Protein AF-A0A2U2B3F6-F1 (afdb_monomer)

Organism: NCBI:txid2162893

Sequence (190 aa):
MLKAFILYAKDGNTGRMKNLLIKEWKKDTTRLDILQEVAKVWYFQEEYDSAFYYYEKFVNAREKFGLDIYPQEDVKISIVYRKKGLEAQAAKFFNDYTEYCKKDQSIYKSASMAVKYAYEGENGEAIEQLKIFATQDNYQYWILLFMELDPLIKPLKSHPEFDGIIQKIKDRFWEKHNILEKLLENKGLL

Solvent-accessible surface area (backbone atoms only — not comparable to full-atom values): 10190 Å² total; per-residue (Å²): 103,69,70,30,54,57,50,27,75,74,67,71,40,61,70,62,26,42,54,47,36,49,58,50,28,71,74,45,81,82,42,55,81,46,38,52,53,44,15,49,52,29,42,50,68,66,38,41,71,62,14,35,61,36,41,52,55,48,50,55,48,28,64,76,68,71,52,95,68,68,58,85,49,25,52,58,50,13,51,34,33,41,76,70,71,37,52,72,61,15,51,51,28,40,48,54,25,50,54,46,40,70,68,46,83,56,78,55,25,34,50,49,43,15,48,51,26,30,68,74,65,39,47,69,61,13,49,54,22,40,53,57,31,40,72,53,74,93,72,62,71,61,53,80,74,42,52,86,47,35,70,54,46,52,77,42,67,78,42,92,60,38,65,61,38,54,48,42,37,53,52,52,52,51,55,51,48,55,54,50,50,54,54,31,45,76,67,69,76,104

Secondary structure (DSSP, 8-state):
-HHHHHHHHHH--HHHHHHHHHHHHTT-TT-HHHHHHHHHHHHHTT-HHHHHHHHHHHHHHHHHHT----GGGHHHHHHHHHHTT-HHHHHHHHHHHHHHHHH--STTHHHHHHHHHHHHT-HHHHHHHHHHHTT--S--THHHHHGGG-TTTGGGGGSTTHHHHHHHHHHHHHHHHHHHHHHHHHTT--

Foldseek 3Di:
DVVLVVVCVVPVDLVSSLVVLVVVCVVPVLPLVSLQVNLVSCQLVVVLVSSQVSVVVSVVSCVVVVNPPDLLCLQSNLVSCVVVVNNVSSVVSLVSLVVVLVPDPDLCSLVSVLLNCLSVVVLVSSVVSLQSSLPDEDDDPVCLSPVVSRPSCVVNVPPPCSVVSSVSNVVRHVVVVVVVVVVCVVVVVD

Structure (mmCIF, N/CA/C/O backbone):
data_AF-A0A2U2B3F6-F1
#
_entry.id   AF-A0A2U2B3F6-F1
#
loop_
_atom_site.group_PDB
_atom_site.id
_atom_site.type_symbol
_atom_site.label_atom_id
_atom_site.label_alt_id
_atom_site.label_comp_id
_atom_site.label_asym_id
_atom_site.label_entity_id
_atom_site.label_seq_id
_atom_site.pdbx_PDB_ins_code
_atom_site.Cartn_x
_atom_site.Cartn_y
_atom_site.Cartn_z
_atom_site.occupancy
_atom_site.B_iso_or_equiv
_atom_site.auth_seq_id
_atom_site.auth_comp_id
_atom_site.auth_asym_id
_atom_site.auth_atom_id
_atom_site.pdbx_PDB_model_num
ATOM 1 N N . MET A 1 1 ? -11.771 -12.659 -0.267 1.00 86.44 1 MET A N 1
ATOM 2 C CA . MET A 1 1 ? -10.890 -11.521 0.083 1.00 86.44 1 MET A CA 1
ATOM 3 C C . MET A 1 1 ? -10.968 -11.160 1.571 1.00 86.44 1 MET A C 1
ATOM 5 O O . MET A 1 1 ? -10.033 -11.485 2.287 1.00 86.44 1 MET A O 1
ATOM 9 N N . LEU A 1 2 ? -12.082 -10.605 2.074 1.00 91.12 2 LEU A N 1
ATOM 10 C CA . LEU A 1 2 ? -12.219 -10.088 3.454 1.00 91.12 2 LEU A CA 1
ATOM 11 C C . LEU A 1 2 ? -11.763 -11.049 4.573 1.00 91.12 2 LEU A C 1
ATOM 13 O O . LEU A 1 2 ? -11.036 -10.646 5.474 1.00 91.12 2 LEU A O 1
ATOM 17 N N . LYS A 1 3 ? -12.116 -12.339 4.491 1.00 94.12 3 LYS A N 1
ATOM 18 C CA . LYS A 1 3 ? -11.681 -13.352 5.472 1.00 94.12 3 LYS A CA 1
ATOM 19 C C . LYS A 1 3 ? -10.154 -13.422 5.632 1.00 94.12 3 LYS A C 1
ATOM 21 O O . LYS A 1 3 ? -9.682 -13.654 6.738 1.00 94.12 3 LYS A O 1
ATOM 26 N N . ALA A 1 4 ? -9.392 -13.233 4.551 1.00 95.31 4 ALA A N 1
ATOM 27 C CA . ALA A 1 4 ? -7.930 -13.257 4.604 1.00 95.31 4 ALA A CA 1
ATOM 28 C C . ALA A 1 4 ? -7.388 -12.091 5.441 1.00 95.31 4 ALA A C 1
ATOM 30 O O . ALA A 1 4 ? -6.526 -12.302 6.287 1.00 95.31 4 ALA A O 1
ATOM 31 N N . PHE A 1 5 ? -7.960 -10.900 5.259 1.00 94.38 5 PHE A N 1
ATOM 32 C CA . PHE A 1 5 ? -7.607 -9.707 6.021 1.00 94.38 5 PHE A CA 1
ATOM 33 C C . PHE A 1 5 ? -8.011 -9.798 7.494 1.00 94.38 5 PHE A C 1
ATOM 35 O O . PHE A 1 5 ? -7.226 -9.432 8.358 1.00 94.38 5 PHE A O 1
ATOM 42 N N . ILE A 1 6 ? -9.202 -10.329 7.797 1.00 95.19 6 ILE A N 1
ATOM 43 C CA . ILE A 1 6 ? -9.651 -10.525 9.187 1.00 95.19 6 ILE A CA 1
ATOM 44 C C . ILE A 1 6 ? -8.723 -11.489 9.928 1.00 95.19 6 ILE A C 1
ATOM 46 O O . ILE A 1 6 ? -8.389 -11.252 11.083 1.00 95.19 6 ILE A O 1
ATOM 50 N N . LEU A 1 7 ? -8.319 -12.589 9.285 1.00 96.50 7 LEU A N 1
ATOM 51 C CA . LEU A 1 7 ? -7.372 -13.520 9.896 1.00 96.50 7 LEU A CA 1
ATOM 52 C C . LEU A 1 7 ? -6.013 -12.846 10.081 1.00 96.50 7 LEU A C 1
ATOM 54 O O . LEU A 1 7 ? -5.505 -12.836 11.193 1.00 96.50 7 LEU A O 1
ATOM 58 N N . TYR A 1 8 ? -5.499 -12.167 9.053 1.00 96.56 8 TYR A N 1
ATOM 59 C CA . TYR A 1 8 ? -4.258 -11.406 9.177 1.00 96.56 8 TYR A CA 1
ATOM 60 C C . TYR A 1 8 ? -4.281 -10.412 10.346 1.00 96.56 8 TYR A C 1
ATOM 62 O O . TYR A 1 8 ? -3.348 -10.389 11.139 1.00 96.56 8 TYR A O 1
ATOM 70 N N . ALA A 1 9 ? -5.367 -9.656 10.516 1.00 95.50 9 ALA A N 1
ATOM 71 C CA . ALA A 1 9 ? -5.519 -8.724 11.631 1.00 95.50 9 ALA A CA 1
ATOM 72 C C . ALA A 1 9 ? -5.435 -9.403 13.011 1.00 95.50 9 ALA A C 1
ATOM 74 O O . ALA A 1 9 ? -5.015 -8.774 13.976 1.00 95.50 9 ALA A O 1
ATOM 75 N N . LYS A 1 10 ? -5.822 -10.681 13.118 1.00 95.25 10 LYS A N 1
ATOM 76 C CA . LYS A 1 10 ? -5.766 -11.447 14.372 1.00 95.25 10 LYS A CA 1
ATOM 77 C C . LYS A 1 10 ? -4.390 -12.029 14.669 1.00 95.25 10 LYS A C 1
ATOM 79 O O . LYS A 1 10 ? -4.075 -12.257 15.829 1.00 95.25 10 LYS A O 1
ATOM 84 N N . ASP A 1 11 ? -3.623 -12.360 13.637 1.00 95.69 11 ASP A N 1
ATOM 85 C CA . ASP A 1 11 ? -2.479 -13.262 13.783 1.00 95.69 11 ASP A CA 1
ATOM 86 C C . ASP A 1 11 ? -1.184 -12.806 13.100 1.00 95.69 11 ASP A C 1
ATOM 88 O O . ASP A 1 11 ? -0.155 -13.457 13.268 1.00 95.69 11 ASP A O 1
ATOM 92 N N . GLY A 1 12 ? -1.218 -11.722 12.320 1.00 94.38 12 GLY A N 1
ATOM 93 C CA . GLY A 1 12 ? -0.060 -11.151 11.627 1.00 94.38 12 GLY A CA 1
ATOM 94 C C . GLY A 1 12 ? 0.583 -12.065 10.575 1.00 94.38 12 GLY A C 1
ATOM 95 O O . GLY A 1 12 ? 1.664 -11.766 10.070 1.00 94.38 12 GLY A O 1
ATOM 96 N N . ASN A 1 13 ? -0.035 -13.194 10.214 1.00 96.19 13 ASN A N 1
ATOM 97 C CA . ASN A 1 13 ? 0.593 -14.186 9.348 1.00 96.19 13 ASN A CA 1
ATOM 98 C C . ASN A 1 13 ? 0.380 -13.851 7.864 1.00 96.19 13 ASN A C 1
ATOM 100 O O . ASN A 1 13 ? -0.596 -14.274 7.230 1.00 96.19 13 ASN A O 1
ATOM 104 N N . THR A 1 14 ? 1.341 -13.125 7.291 1.00 93.62 14 THR A N 1
ATOM 105 C CA . THR A 1 14 ? 1.353 -12.745 5.867 1.00 93.62 14 THR A CA 1
ATOM 106 C C . THR A 1 14 ? 1.352 -13.961 4.931 1.00 93.62 14 THR A C 1
ATOM 108 O O . THR A 1 14 ? 0.706 -13.934 3.884 1.00 93.62 14 THR A O 1
ATOM 111 N N . GLY A 1 15 ? 1.992 -15.073 5.314 1.00 95.19 15 GLY A N 1
ATOM 112 C CA . GLY A 1 15 ? 2.002 -16.320 4.538 1.00 95.19 15 GLY A CA 1
ATOM 113 C C . GLY A 1 15 ? 0.614 -16.955 4.403 1.00 95.19 15 GLY A C 1
ATOM 114 O O . GLY A 1 15 ? 0.196 -17.326 3.303 1.00 95.19 15 GLY A O 1
ATOM 115 N N . ARG A 1 16 ? -0.148 -17.020 5.500 1.00 96.69 16 ARG A N 1
ATOM 116 C CA . ARG A 1 16 ? -1.541 -17.488 5.487 1.00 96.69 16 ARG A CA 1
ATOM 117 C C . ARG A 1 16 ? -2.432 -16.547 4.684 1.00 96.69 16 ARG A C 1
ATOM 119 O O . ARG A 1 16 ? -3.213 -17.029 3.863 1.00 96.69 16 ARG A O 1
ATOM 126 N N . MET A 1 17 ? -2.320 -15.236 4.905 1.00 96.69 17 MET A N 1
ATOM 127 C CA . MET A 1 17 ? -3.086 -14.233 4.159 1.00 96.69 17 MET A CA 1
ATOM 128 C C . MET A 1 17 ? -2.879 -14.401 2.651 1.00 96.69 17 MET A C 1
ATOM 130 O O . MET A 1 17 ? -3.848 -14.548 1.906 1.00 96.69 17 MET A O 1
ATOM 134 N N . LYS A 1 18 ? -1.617 -14.485 2.221 1.00 96.88 18 LYS A N 1
ATOM 135 C CA . LYS A 1 18 ? -1.219 -14.730 0.835 1.00 96.88 18 LYS A CA 1
ATOM 136 C C . LYS A 1 18 ? -1.856 -15.990 0.256 1.00 96.88 18 LYS A C 1
ATOM 138 O O . LYS A 1 18 ? -2.492 -15.930 -0.793 1.00 96.88 18 LYS A O 1
ATOM 143 N N . ASN A 1 19 ? -1.739 -17.121 0.950 1.00 97.44 19 ASN A N 1
ATOM 144 C CA . ASN A 1 19 ? -2.296 -18.392 0.481 1.00 97.44 19 ASN A CA 1
ATOM 145 C C . ASN A 1 19 ? -3.823 -18.331 0.326 1.00 97.44 19 ASN A C 1
ATOM 147 O O . ASN A 1 19 ? -4.371 -18.882 -0.630 1.00 97.44 19 ASN A O 1
ATOM 151 N N . LEU A 1 20 ? -4.515 -17.633 1.230 1.00 98.06 20 LEU A N 1
ATOM 152 C CA . LEU A 1 20 ? -5.959 -17.416 1.136 1.00 98.06 20 LEU A CA 1
ATOM 153 C C . LEU A 1 20 ? -6.334 -16.509 -0.042 1.00 98.06 20 LEU A C 1
ATOM 155 O O . LEU A 1 20 ? -7.299 -16.815 -0.740 1.00 98.06 20 LEU A O 1
ATOM 159 N N . LEU A 1 21 ? -5.585 -15.430 -0.283 1.00 98.00 21 LEU A N 1
ATOM 160 C CA . LEU A 1 21 ? -5.817 -14.531 -1.418 1.00 98.00 21 LEU A CA 1
ATOM 161 C C . LEU A 1 21 ? -5.560 -15.230 -2.756 1.00 98.00 21 LEU A C 1
ATOM 163 O O . LEU A 1 21 ? -6.410 -15.159 -3.638 1.00 98.00 21 LEU A O 1
ATOM 167 N N . ILE A 1 22 ? -4.465 -15.988 -2.883 1.00 98.19 22 ILE A N 1
ATOM 168 C CA . ILE A 1 22 ? -4.171 -16.788 -4.083 1.00 98.19 22 ILE A CA 1
ATOM 169 C C . ILE A 1 22 ? -5.274 -17.823 -4.319 1.00 98.19 22 I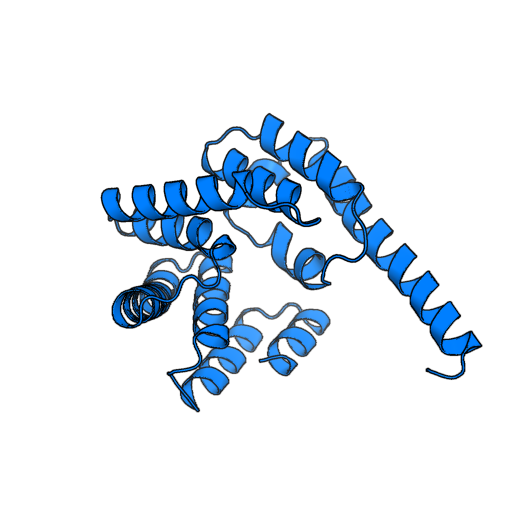LE A C 1
ATOM 171 O O . ILE A 1 22 ? -5.739 -17.982 -5.446 1.00 98.19 22 ILE A O 1
ATOM 175 N N . LYS A 1 23 ? -5.715 -18.528 -3.268 1.00 98.00 23 LYS A N 1
ATOM 176 C CA . LYS A 1 23 ? -6.817 -19.495 -3.374 1.00 98.00 23 LYS A CA 1
ATOM 177 C C . LYS A 1 23 ? -8.109 -18.825 -3.835 1.00 98.00 23 LYS A C 1
ATOM 179 O O . LYS A 1 23 ? -8.845 -19.426 -4.609 1.00 98.00 23 LYS A O 1
ATOM 184 N N . GLU A 1 24 ? -8.389 -17.616 -3.360 1.00 97.75 24 GLU A N 1
ATOM 185 C CA . GLU A 1 24 ? -9.579 -16.870 -3.760 1.00 97.75 24 GLU A CA 1
ATOM 186 C C . GLU A 1 24 ? -9.489 -16.388 -5.210 1.00 97.75 24 GLU A C 1
ATOM 188 O O . GLU A 1 24 ? -10.422 -16.613 -5.972 1.00 97.75 24 GLU A O 1
ATOM 193 N N . TRP A 1 25 ? -8.358 -15.809 -5.613 1.00 97.75 25 TRP A N 1
ATOM 194 C CA . TRP A 1 25 ? -8.126 -15.369 -6.990 1.00 97.75 25 TRP A CA 1
ATOM 195 C C . TRP A 1 25 ? -8.185 -16.532 -7.990 1.00 97.75 25 TRP A C 1
ATOM 197 O O . TRP A 1 25 ? -8.719 -16.388 -9.080 1.00 97.75 25 TRP A O 1
ATOM 207 N N . LYS A 1 26 ? -7.724 -17.731 -7.613 1.00 97.69 26 LYS A N 1
ATOM 208 C CA . LYS A 1 26 ? -7.818 -18.927 -8.469 1.00 97.69 26 LYS A CA 1
ATOM 209 C C . LYS A 1 26 ? -9.253 -19.379 -8.764 1.00 97.69 26 LYS A C 1
ATOM 211 O O . LYS A 1 26 ? -9.435 -20.166 -9.687 1.00 97.69 26 LYS A O 1
ATOM 216 N N . LYS A 1 27 ? -10.255 -18.927 -8.001 1.00 97.69 27 LYS A N 1
ATOM 217 C CA . LYS A 1 27 ? -11.669 -19.209 -8.306 1.00 97.69 27 LYS A CA 1
ATOM 218 C C . LYS A 1 27 ? -12.164 -18.407 -9.506 1.00 97.69 27 LYS A C 1
ATOM 220 O O . LYS A 1 27 ? -13.020 -18.889 -10.234 1.00 97.69 27 LYS A O 1
ATOM 225 N N . ASP A 1 28 ? -11.634 -17.202 -9.683 1.00 97.56 28 ASP A N 1
ATOM 226 C CA . ASP A 1 28 ? -11.941 -16.313 -10.794 1.00 97.56 28 ASP A CA 1
ATOM 227 C C . ASP A 1 28 ? -10.750 -15.374 -11.014 1.00 97.56 28 ASP A C 1
ATOM 229 O O . ASP A 1 28 ? -10.550 -14.395 -10.288 1.00 97.56 28 ASP A O 1
ATOM 233 N N . THR A 1 29 ? -9.943 -15.686 -12.028 1.00 96.38 29 THR A N 1
ATOM 234 C CA . THR A 1 29 ? -8.692 -14.971 -12.298 1.00 96.38 29 THR A CA 1
ATOM 235 C C . THR A 1 29 ? -8.908 -13.592 -12.920 1.00 96.38 29 THR A C 1
ATOM 237 O O . THR A 1 29 ? -7.949 -12.827 -13.032 1.00 96.38 29 THR A O 1
ATOM 240 N N . THR A 1 30 ? -10.152 -13.244 -13.271 1.00 95.81 30 THR A N 1
ATOM 241 C CA . THR A 1 30 ? -10.531 -11.914 -13.774 1.00 95.81 30 THR A CA 1
ATOM 242 C C . THR A 1 30 ? -10.694 -10.884 -12.653 1.00 95.81 30 THR A C 1
ATOM 244 O O . THR A 1 30 ? -10.748 -9.684 -12.916 1.00 95.81 30 THR A O 1
ATOM 247 N N . ARG A 1 31 ? -10.707 -11.328 -11.387 1.00 97.25 31 ARG A N 1
ATOM 248 C CA . ARG A 1 31 ? -10.819 -10.483 -10.189 1.00 97.25 31 ARG A CA 1
ATOM 249 C C . ARG A 1 31 ? -9.556 -9.663 -9.935 1.00 97.25 31 ARG A C 1
ATOM 251 O O . ARG A 1 31 ? -8.709 -10.031 -9.116 1.00 97.25 31 ARG A O 1
ATOM 258 N N . LEU A 1 32 ? -9.443 -8.537 -10.640 1.00 98.00 32 LEU A N 1
ATOM 259 C CA . LEU A 1 32 ? -8.318 -7.603 -10.532 1.00 98.00 32 LEU A CA 1
ATOM 260 C C . LEU A 1 32 ? -8.176 -7.000 -9.128 1.00 98.00 32 LEU A C 1
ATOM 262 O O . LEU A 1 32 ? -7.057 -6.755 -8.684 1.00 98.00 32 LEU A O 1
ATOM 266 N N . ASP A 1 33 ? -9.289 -6.845 -8.408 1.00 96.88 33 ASP A N 1
ATOM 267 C CA . ASP A 1 33 ? -9.319 -6.389 -7.018 1.00 96.88 33 ASP A CA 1
ATOM 268 C C . ASP A 1 33 ? -8.565 -7.337 -6.075 1.00 96.88 33 ASP A C 1
ATOM 270 O O . ASP A 1 33 ? -7.893 -6.873 -5.160 1.00 96.88 33 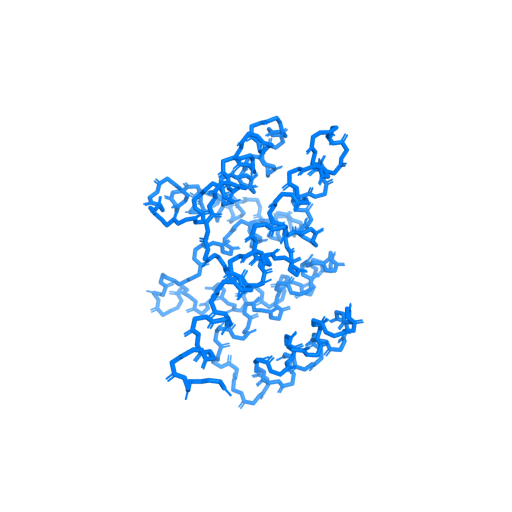ASP A O 1
ATOM 274 N N . ILE A 1 34 ? -8.618 -8.652 -6.322 1.00 98.00 34 ILE A N 1
ATOM 275 C CA . ILE A 1 34 ? -7.869 -9.657 -5.552 1.00 98.00 34 ILE A CA 1
ATOM 276 C C . ILE A 1 34 ? -6.448 -9.803 -6.099 1.00 98.00 34 ILE A C 1
ATOM 278 O O . ILE A 1 34 ? -5.510 -9.989 -5.325 1.00 98.00 34 ILE A O 1
ATOM 282 N N . LEU A 1 35 ? -6.277 -9.723 -7.421 1.00 98.31 35 LEU A N 1
ATOM 283 C CA . LEU A 1 35 ? -4.978 -9.869 -8.074 1.00 98.31 35 LEU A CA 1
ATOM 284 C C . LEU A 1 35 ? -3.959 -8.843 -7.559 1.00 98.31 35 LEU A C 1
ATOM 286 O O . LEU A 1 35 ? -2.841 -9.228 -7.213 1.00 98.31 35 LEU A O 1
ATOM 290 N N . GLN A 1 36 ? -4.354 -7.569 -7.450 1.00 98.00 36 GLN A N 1
ATOM 291 C CA . GLN A 1 36 ? -3.469 -6.537 -6.900 1.00 98.00 36 GLN A CA 1
ATOM 292 C C . GLN A 1 36 ? -3.136 -6.795 -5.421 1.00 98.00 36 GLN A C 1
ATOM 294 O O . GLN A 1 36 ? -1.983 -6.648 -5.029 1.00 98.00 36 GLN A O 1
ATOM 299 N N . GLU A 1 37 ? -4.079 -7.311 -4.619 1.00 97.44 37 GLU A N 1
ATOM 300 C CA . GLU A 1 37 ? -3.795 -7.671 -3.222 1.00 97.44 37 GLU A CA 1
ATOM 301 C C . GLU A 1 37 ? -2.788 -8.825 -3.118 1.00 97.44 37 GLU A C 1
ATOM 303 O O . GLU A 1 37 ? -1.913 -8.810 -2.253 1.00 97.44 37 GLU A O 1
ATOM 308 N N . VAL A 1 38 ? -2.867 -9.824 -4.007 1.00 98.19 38 VAL A N 1
ATOM 309 C CA . VAL A 1 38 ? -1.877 -10.914 -4.060 1.00 98.19 38 VAL A CA 1
ATOM 310 C C . VAL A 1 38 ? -0.486 -10.355 -4.357 1.00 98.19 38 VAL A C 1
ATOM 312 O O . VAL A 1 38 ? 0.467 -10.697 -3.655 1.00 98.19 38 VAL A O 1
ATOM 315 N N . ALA A 1 39 ? -0.368 -9.490 -5.367 1.00 98.50 39 ALA A N 1
ATOM 316 C CA . ALA A 1 39 ? 0.896 -8.858 -5.732 1.00 98.50 39 ALA A CA 1
ATOM 317 C C . ALA A 1 39 ? 1.460 -8.005 -4.584 1.00 98.50 39 ALA A C 1
ATOM 319 O O . ALA A 1 39 ? 2.640 -8.114 -4.244 1.00 98.50 39 ALA A O 1
ATOM 320 N N . LYS A 1 40 ? 0.598 -7.226 -3.924 1.00 97.94 40 LYS A N 1
ATOM 321 C CA . LYS A 1 40 ? 0.958 -6.358 -2.803 1.00 97.94 40 LYS A CA 1
ATOM 322 C C . LYS A 1 40 ? 1.486 -7.128 -1.595 1.00 97.94 40 LYS A C 1
ATOM 324 O O . LYS A 1 40 ? 2.454 -6.690 -0.982 1.00 97.94 40 LYS A O 1
ATOM 329 N N . VAL A 1 41 ? 0.926 -8.296 -1.270 1.00 97.75 41 VAL A N 1
ATOM 330 C CA . VAL A 1 41 ? 1.457 -9.116 -0.166 1.00 97.75 41 VAL A CA 1
ATOM 331 C C . VAL A 1 41 ? 2.854 -9.655 -0.486 1.00 97.75 41 VAL A C 1
ATOM 333 O O . VAL A 1 41 ? 3.709 -9.652 0.396 1.00 97.75 41 VAL A O 1
ATOM 336 N N . TRP A 1 42 ? 3.123 -10.071 -1.729 1.00 98.56 42 TRP A N 1
ATOM 337 C CA . TRP A 1 42 ? 4.487 -10.432 -2.140 1.00 98.56 42 TRP A CA 1
ATOM 338 C C . TRP A 1 42 ? 5.441 -9.237 -2.073 1.00 98.56 42 TRP A C 1
ATOM 340 O O . TRP A 1 42 ? 6.563 -9.381 -1.600 1.00 98.56 42 TRP A O 1
ATOM 350 N N . TYR A 1 43 ? 4.978 -8.053 -2.474 1.00 98.56 43 TYR A N 1
ATOM 351 C CA . TYR A 1 43 ? 5.738 -6.811 -2.350 1.00 98.56 43 TYR A CA 1
ATOM 352 C C . TYR A 1 43 ? 6.071 -6.466 -0.887 1.00 98.56 43 TYR A C 1
ATOM 354 O O . TYR A 1 43 ? 7.219 -6.155 -0.592 1.00 98.56 43 TYR A O 1
ATOM 362 N N . PHE A 1 44 ? 5.126 -6.599 0.051 1.00 97.44 44 PHE A N 1
ATOM 363 C CA . PHE A 1 44 ? 5.397 -6.415 1.486 1.00 97.44 44 PHE A CA 1
ATOM 364 C C . PHE A 1 44 ? 6.396 -7.435 2.048 1.00 97.44 44 PHE A C 1
ATOM 366 O O . PHE A 1 44 ? 7.091 -7.152 3.020 1.00 97.44 44 PHE A O 1
ATOM 373 N N . GLN A 1 45 ? 6.478 -8.617 1.434 1.00 97.12 45 GLN A N 1
ATOM 374 C CA . GLN A 1 45 ? 7.484 -9.637 1.739 1.00 97.12 45 GLN A CA 1
ATOM 375 C C . GLN A 1 45 ? 8.817 -9.397 1.009 1.00 97.12 45 GLN A C 1
ATOM 377 O O . GLN A 1 45 ? 9.740 -10.178 1.192 1.00 97.12 45 GLN A O 1
ATOM 382 N N . GLU A 1 46 ? 8.921 -8.337 0.198 1.00 97.69 46 GLU A N 1
ATOM 383 C CA . GLU A 1 46 ? 10.066 -8.029 -0.672 1.00 97.69 46 GLU A CA 1
ATOM 384 C C . GLU A 1 46 ? 10.430 -9.139 -1.671 1.00 97.69 46 GLU A C 1
ATOM 386 O O . GLU A 1 46 ? 11.529 -9.186 -2.220 1.00 97.69 46 GLU A O 1
ATOM 391 N N . GLU A 1 47 ? 9.471 -10.007 -1.980 1.00 98.50 47 GLU A N 1
ATOM 392 C CA . GLU A 1 47 ? 9.602 -11.084 -2.960 1.00 98.50 47 GLU A CA 1
ATOM 393 C C . GLU A 1 47 ? 9.292 -10.536 -4.360 1.00 98.50 47 GLU A C 1
ATOM 395 O O . GLU A 1 47 ? 8.254 -10.835 -4.963 1.00 98.50 47 GLU A O 1
ATOM 400 N N . TYR A 1 48 ? 10.173 -9.664 -4.863 1.00 98.50 48 TYR A N 1
ATOM 401 C CA . TYR A 1 48 ? 9.916 -8.834 -6.046 1.00 98.50 48 TYR A CA 1
ATOM 402 C C . TYR A 1 48 ? 9.658 -9.633 -7.331 1.00 98.50 48 TYR A C 1
ATOM 404 O O . TYR A 1 48 ? 8.865 -9.191 -8.157 1.00 98.50 48 TYR A O 1
ATOM 412 N N . ASP A 1 49 ? 10.243 -10.823 -7.490 1.00 98.62 49 ASP A N 1
ATOM 413 C CA . ASP A 1 49 ? 9.965 -11.700 -8.638 1.00 98.62 49 ASP A CA 1
ATOM 414 C C . ASP A 1 49 ? 8.517 -12.200 -8.637 1.00 98.62 49 ASP A C 1
ATOM 416 O O . ASP A 1 49 ? 7.827 -12.169 -9.659 1.00 98.62 49 ASP A O 1
ATOM 420 N N . SER A 1 50 ? 8.029 -12.608 -7.463 1.00 98.62 50 SER A N 1
ATOM 421 C CA . SER A 1 50 ? 6.641 -13.035 -7.301 1.00 98.62 50 SER A CA 1
ATOM 422 C C . SER A 1 50 ? 5.691 -11.847 -7.413 1.00 98.62 50 SER A C 1
ATOM 424 O O . SER A 1 50 ? 4.668 -11.949 -8.086 1.00 98.62 50 SER A O 1
ATOM 426 N N . ALA A 1 51 ? 6.031 -10.706 -6.808 1.00 98.81 51 ALA A N 1
ATOM 427 C CA . ALA A 1 51 ? 5.246 -9.483 -6.940 1.00 98.81 51 ALA A CA 1
ATOM 428 C C . ALA A 1 51 ? 5.115 -9.066 -8.413 1.00 98.81 51 ALA A C 1
ATOM 430 O O . ALA A 1 51 ? 4.008 -8.783 -8.868 1.00 98.81 51 ALA A O 1
ATOM 431 N N . PHE A 1 52 ? 6.216 -9.111 -9.173 1.00 98.88 52 PHE A N 1
ATOM 432 C CA . PHE A 1 52 ? 6.238 -8.793 -10.600 1.00 98.88 52 PHE A CA 1
ATOM 433 C C . PHE A 1 52 ? 5.310 -9.7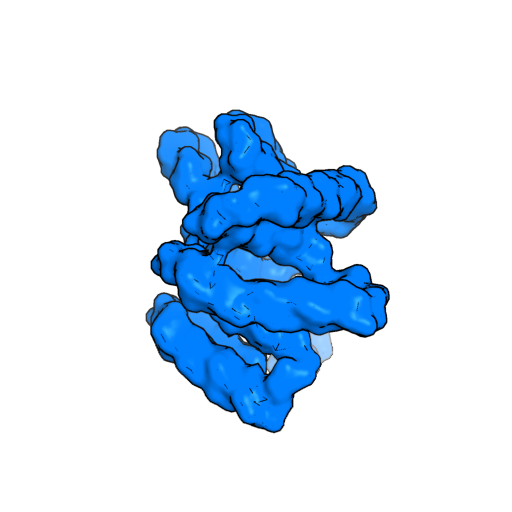05 -11.393 1.00 98.88 52 PHE A C 1
ATOM 435 O O . PHE A 1 52 ? 4.472 -9.206 -12.135 1.00 98.88 52 PHE A O 1
ATOM 442 N N . TYR A 1 53 ? 5.373 -11.021 -11.173 1.00 98.62 53 TYR A N 1
ATOM 443 C CA . TYR A 1 53 ? 4.503 -11.976 -11.864 1.00 98.62 53 TYR A CA 1
ATOM 444 C C . TYR A 1 53 ? 3.004 -11.637 -11.743 1.00 98.62 53 TYR A C 1
ATOM 446 O O . TYR A 1 53 ? 2.251 -11.791 -12.708 1.00 98.62 53 TYR A O 1
ATOM 454 N N . TYR A 1 54 ? 2.545 -11.191 -10.569 1.00 98.75 54 TYR A N 1
ATOM 455 C CA . TYR A 1 54 ? 1.139 -10.826 -10.365 1.00 98.75 54 TYR A CA 1
ATOM 456 C C . TYR A 1 54 ? 0.827 -9.393 -10.821 1.00 98.75 54 TYR A C 1
ATOM 458 O O . TYR A 1 54 ? -0.223 -9.179 -11.432 1.00 98.75 54 TYR A O 1
ATOM 466 N N . TYR A 1 55 ? 1.723 -8.427 -10.588 1.00 98.75 55 TYR A N 1
ATOM 467 C CA . TYR A 1 55 ? 1.533 -7.053 -11.060 1.00 98.75 55 TYR A CA 1
ATOM 468 C C . TYR A 1 55 ? 1.555 -6.948 -12.583 1.00 98.75 55 TYR A C 1
ATOM 470 O O . TYR A 1 55 ? 0.728 -6.234 -13.133 1.00 98.75 55 TYR A O 1
ATOM 478 N N . GLU A 1 56 ? 2.405 -7.700 -13.278 1.00 98.69 56 GLU A N 1
ATOM 479 C CA . GLU A 1 56 ? 2.435 -7.723 -14.743 1.00 98.69 56 GLU A CA 1
ATOM 480 C C . GLU A 1 56 ? 1.087 -8.179 -15.318 1.00 98.69 56 GLU A C 1
ATOM 482 O O . GLU A 1 56 ? 0.549 -7.561 -16.235 1.00 98.69 56 GLU A O 1
ATOM 487 N N . LYS A 1 57 ? 0.461 -9.206 -14.729 1.00 98.62 57 LYS A N 1
ATOM 488 C CA . LYS A 1 57 ? -0.894 -9.637 -15.120 1.00 98.62 57 LYS A CA 1
ATOM 489 C C . LYS A 1 57 ? -1.935 -8.548 -14.888 1.00 98.62 57 LYS A C 1
ATOM 491 O O . LYS A 1 57 ? -2.828 -8.374 -15.715 1.00 98.62 57 LYS A O 1
ATOM 496 N N . PHE A 1 58 ? -1.836 -7.851 -13.760 1.00 98.69 58 PHE A N 1
ATOM 497 C CA . PHE A 1 58 ? -2.737 -6.760 -13.409 1.00 98.69 58 PHE A CA 1
ATOM 498 C C . PHE A 1 58 ? -2.593 -5.571 -14.371 1.00 98.69 58 PHE A C 1
ATOM 500 O O . PHE A 1 58 ? -3.597 -5.090 -14.894 1.00 98.69 58 PHE A O 1
ATOM 507 N N . VAL A 1 59 ? -1.358 -5.157 -14.668 1.00 98.56 59 VAL A N 1
ATOM 508 C CA . VAL A 1 59 ? -1.025 -4.108 -15.642 1.00 98.56 59 VAL A CA 1
ATOM 509 C C . VAL A 1 59 ? -1.539 -4.478 -17.030 1.00 98.56 59 VAL A C 1
ATOM 511 O O . VAL A 1 59 ? -2.311 -3.719 -17.609 1.00 98.56 59 VAL A O 1
ATOM 514 N N . ASN A 1 60 ? -1.217 -5.677 -17.524 1.00 98.50 60 ASN A N 1
ATOM 515 C CA . ASN A 1 60 ? -1.663 -6.139 -18.840 1.00 98.50 60 ASN A CA 1
ATOM 516 C C . ASN A 1 60 ? -3.194 -6.148 -18.955 1.00 98.50 60 ASN A C 1
ATOM 518 O O . ASN A 1 60 ? -3.744 -5.847 -20.013 1.00 98.50 60 ASN A O 1
ATOM 522 N N . ALA A 1 61 ? -3.903 -6.488 -17.873 1.00 98.31 61 ALA A N 1
ATOM 523 C CA . ALA A 1 61 ? -5.359 -6.420 -17.844 1.00 98.31 61 ALA A CA 1
ATOM 524 C C . ALA A 1 61 ? -5.869 -4.970 -17.877 1.00 98.31 61 ALA A C 1
ATOM 526 O O . ALA A 1 61 ? -6.775 -4.676 -18.655 1.00 98.31 61 ALA A O 1
ATOM 527 N N . ARG A 1 62 ? -5.280 -4.056 -17.090 1.00 98.06 62 ARG A N 1
ATOM 528 C CA . ARG A 1 62 ? -5.625 -2.623 -17.135 1.00 98.06 62 ARG A CA 1
ATOM 529 C C . ARG A 1 62 ? -5.449 -2.047 -18.533 1.00 98.06 62 ARG A C 1
ATOM 531 O O . ARG A 1 62 ? -6.367 -1.410 -19.037 1.00 98.06 62 ARG A O 1
ATOM 538 N N . GLU A 1 63 ? -4.321 -2.324 -19.176 1.00 97.69 63 GLU A N 1
ATOM 539 C CA . GLU A 1 63 ? -4.012 -1.831 -20.521 1.00 97.69 63 GLU A CA 1
ATOM 540 C C . GLU A 1 63 ? -4.954 -2.416 -21.575 1.00 97.69 63 GLU A C 1
ATOM 542 O O . GLU A 1 63 ? -5.565 -1.673 -22.341 1.00 97.69 63 GLU A O 1
ATOM 547 N N . LYS A 1 64 ? -5.141 -3.742 -21.574 1.00 98.06 64 LYS A N 1
ATOM 548 C CA . LYS A 1 64 ? -6.009 -4.434 -22.538 1.00 98.06 64 LYS A CA 1
ATOM 549 C C . LYS A 1 64 ? -7.451 -3.930 -22.510 1.00 98.06 64 LYS A C 1
ATOM 551 O O . LYS A 1 64 ? -8.109 -3.914 -23.548 1.00 98.06 64 LYS A O 1
ATOM 556 N N . PHE A 1 65 ? -7.953 -3.579 -21.329 1.00 97.06 65 PHE A N 1
ATOM 557 C CA . PHE A 1 65 ? -9.346 -3.184 -21.128 1.00 97.06 65 PHE A CA 1
ATOM 558 C C . PHE A 1 65 ? -9.534 -1.676 -20.911 1.00 97.06 65 PHE A C 1
ATOM 560 O O . PHE A 1 65 ? -10.661 -1.247 -20.678 1.00 97.06 65 PHE A O 1
ATOM 567 N N . GLY A 1 66 ? -8.467 -0.872 -20.988 1.00 97.06 66 GLY A N 1
ATOM 568 C CA . GLY A 1 66 ? -8.530 0.578 -20.776 1.00 97.06 66 GLY A CA 1
ATOM 569 C C . GLY A 1 66 ? -9.014 0.977 -19.377 1.00 97.06 66 GLY A C 1
ATOM 570 O O . GLY A 1 66 ? -9.783 1.926 -19.244 1.00 97.06 66 GLY A O 1
ATOM 571 N N . LEU A 1 67 ? -8.621 0.233 -18.337 1.00 97.06 67 LEU A N 1
ATOM 572 C CA . LEU A 1 67 ? -9.093 0.439 -16.965 1.00 97.06 67 LEU A CA 1
ATOM 573 C C . LEU A 1 67 ? -8.154 1.358 -16.175 1.00 97.06 67 LEU A C 1
ATOM 575 O O . LEU A 1 67 ? -7.019 0.990 -15.858 1.00 97.06 67 LEU A O 1
ATOM 579 N N . ASP A 1 68 ? -8.679 2.509 -15.766 1.00 95.25 68 ASP A N 1
ATOM 580 C CA . ASP A 1 68 ? -8.020 3.424 -14.832 1.00 95.25 68 ASP A CA 1
ATOM 581 C C . ASP A 1 68 ? -8.459 3.132 -13.387 1.00 95.25 68 ASP A C 1
ATOM 583 O O . ASP A 1 68 ? -9.308 3.808 -12.807 1.00 95.25 68 ASP A O 1
ATOM 587 N N . ILE A 1 69 ? -7.953 2.024 -12.838 1.00 97.31 69 ILE A N 1
ATOM 588 C CA . ILE A 1 6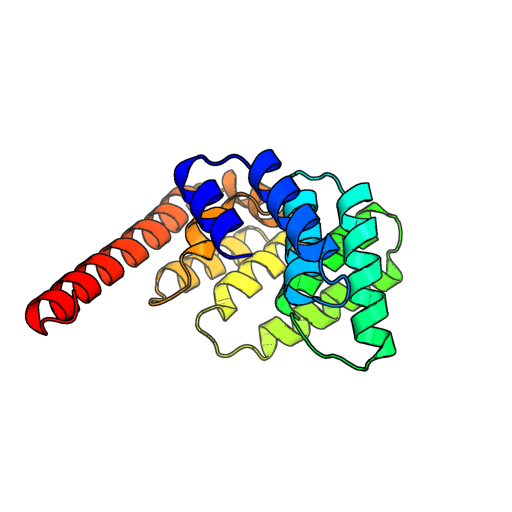9 ? -8.293 1.533 -11.497 1.00 97.31 69 ILE A CA 1
ATOM 589 C C . ILE A 1 69 ? -7.038 1.326 -10.651 1.00 97.31 69 ILE A C 1
ATOM 591 O O . ILE A 1 69 ? -6.004 0.887 -11.150 1.00 97.31 69 ILE A O 1
ATOM 595 N N . TYR A 1 70 ? -7.174 1.575 -9.349 1.00 97.06 70 TYR A N 1
ATOM 596 C CA . TYR A 1 70 ? -6.108 1.459 -8.347 1.00 97.06 70 TYR A CA 1
ATOM 597 C C . TYR A 1 70 ? -4.832 2.279 -8.648 1.00 97.06 70 TYR A C 1
ATOM 599 O O . TYR A 1 70 ? -3.732 1.744 -8.495 1.00 97.06 70 TYR A O 1
ATOM 607 N N . PRO A 1 71 ? -4.931 3.570 -9.024 1.00 97.44 71 PRO A N 1
ATOM 608 C CA . PRO A 1 71 ? -3.752 4.402 -9.303 1.00 97.44 71 PRO A CA 1
ATOM 609 C C . PRO A 1 71 ? -2.801 4.528 -8.100 1.00 97.44 71 PRO A C 1
ATOM 611 O O . PRO A 1 71 ? -1.593 4.676 -8.260 1.00 97.44 71 PRO A O 1
ATOM 614 N N . GLN A 1 72 ? -3.308 4.380 -6.872 1.00 95.81 72 GLN A N 1
ATOM 615 C CA . GLN A 1 72 ? -2.486 4.354 -5.661 1.00 95.81 72 GLN A CA 1
ATOM 616 C C . GLN A 1 72 ? -1.516 3.157 -5.583 1.00 95.81 72 GLN A C 1
ATOM 618 O O . GLN A 1 72 ? -0.588 3.165 -4.776 1.00 95.81 72 GLN A O 1
ATOM 623 N N . GLU A 1 73 ? -1.725 2.106 -6.382 1.00 97.56 73 GLU A N 1
ATOM 624 C CA . GLU A 1 73 ? -0.817 0.956 -6.450 1.00 97.56 73 GLU A CA 1
ATOM 625 C C . GLU A 1 73 ? 0.356 1.190 -7.416 1.00 97.56 73 GLU A C 1
ATOM 627 O O . GLU A 1 73 ? 1.361 0.480 -7.331 1.00 97.56 73 GLU A O 1
ATOM 632 N N . ASP A 1 74 ? 0.292 2.216 -8.276 1.00 98.69 74 ASP A N 1
ATOM 633 C CA . ASP A 1 74 ? 1.299 2.461 -9.317 1.00 98.69 74 ASP A CA 1
ATOM 634 C C . ASP A 1 74 ? 2.700 2.724 -8.739 1.00 98.69 74 ASP A C 1
ATOM 636 O O . ASP A 1 74 ? 3.697 2.306 -9.326 1.00 98.69 74 ASP A O 1
ATOM 640 N N . VAL A 1 75 ? 2.818 3.287 -7.530 1.00 98.62 75 VAL A N 1
ATOM 641 C CA . VAL A 1 75 ? 4.125 3.438 -6.861 1.00 98.62 75 VAL A CA 1
ATOM 642 C C . VAL A 1 75 ? 4.771 2.094 -6.501 1.00 98.62 75 VAL A C 1
ATOM 644 O O . VAL A 1 75 ? 5.984 1.924 -6.635 1.00 98.62 75 VAL A O 1
ATOM 647 N N . LYS A 1 76 ? 3.972 1.098 -6.098 1.00 98.69 76 LYS A N 1
ATOM 648 C CA . LYS A 1 76 ? 4.475 -0.245 -5.775 1.00 98.69 76 LYS A CA 1
ATOM 649 C C . LYS A 1 76 ? 4.838 -0.992 -7.053 1.00 98.69 76 LYS A C 1
ATOM 651 O O . LYS A 1 76 ? 5.890 -1.628 -7.112 1.00 98.69 76 LYS A O 1
ATOM 656 N N . ILE A 1 77 ? 4.006 -0.863 -8.091 1.00 98.81 77 ILE A N 1
ATOM 657 C CA . ILE A 1 77 ? 4.282 -1.400 -9.430 1.00 98.81 77 ILE A CA 1
ATOM 658 C C . ILE A 1 77 ? 5.594 -0.813 -9.961 1.00 98.81 77 ILE A C 1
ATOM 660 O O . ILE A 1 77 ? 6.461 -1.566 -10.399 1.00 98.81 77 ILE A O 1
ATOM 664 N N . SER A 1 78 ? 5.791 0.502 -9.834 1.00 98.81 78 SER A N 1
ATOM 665 C CA . SER A 1 78 ? 7.022 1.188 -10.226 1.00 98.81 78 SER A CA 1
ATOM 666 C C . SER A 1 78 ? 8.265 0.562 -9.582 1.00 98.81 78 SER A C 1
ATOM 668 O O . SER A 1 78 ? 9.195 0.172 -10.290 1.00 98.81 78 SER A O 1
ATOM 670 N N . ILE A 1 79 ? 8.267 0.355 -8.259 1.00 98.50 79 ILE A N 1
ATOM 671 C CA . ILE A 1 79 ?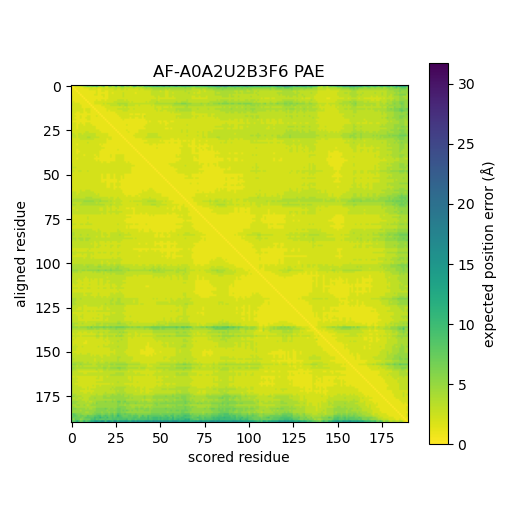 9.396 -0.295 -7.570 1.00 98.50 79 ILE A CA 1
ATOM 672 C C . ILE A 1 79 ? 9.637 -1.699 -8.081 1.00 98.50 79 ILE A C 1
ATOM 674 O O . ILE A 1 79 ? 10.782 -2.063 -8.341 1.00 98.50 79 ILE A O 1
ATOM 678 N N . VAL A 1 80 ? 8.578 -2.494 -8.189 1.00 98.81 80 VAL A N 1
ATOM 679 C CA . VAL A 1 80 ? 8.689 -3.882 -8.621 1.00 98.81 80 VAL A CA 1
ATOM 680 C C . VAL A 1 80 ? 9.287 -3.946 -10.027 1.00 98.81 80 VAL A C 1
ATOM 682 O O . VAL A 1 80 ? 10.227 -4.702 -10.248 1.00 98.81 80 VAL A O 1
ATOM 685 N N . TYR A 1 81 ? 8.835 -3.097 -10.950 1.00 98.75 81 TYR A N 1
ATOM 686 C CA . TYR A 1 81 ? 9.374 -3.018 -12.309 1.00 98.75 81 TYR A CA 1
ATOM 687 C C . TYR A 1 81 ? 10.832 -2.541 -12.326 1.00 98.75 81 TYR A C 1
ATOM 689 O O . TYR A 1 81 ? 11.664 -3.140 -13.009 1.00 98.75 81 TYR A O 1
ATOM 697 N N . ARG A 1 82 ? 11.184 -1.539 -11.511 1.00 98.38 82 ARG A N 1
ATOM 698 C CA . ARG A 1 82 ? 12.571 -1.080 -11.340 1.00 98.38 82 ARG A CA 1
ATOM 699 C C . ARG A 1 82 ? 13.479 -2.202 -10.831 1.00 98.38 82 ARG A C 1
ATOM 701 O O . ARG A 1 82 ? 14.553 -2.425 -11.375 1.00 98.38 82 ARG A O 1
ATOM 708 N N . LYS A 1 83 ? 13.025 -2.995 -9.853 1.00 98.31 83 LYS A N 1
ATOM 709 C CA . LYS A 1 83 ? 13.753 -4.179 -9.349 1.00 98.31 83 LYS A CA 1
ATOM 710 C C . LYS A 1 83 ? 13.952 -5.267 -10.413 1.00 98.31 83 LYS A C 1
ATOM 712 O O . LYS A 1 83 ? 14.840 -6.100 -10.258 1.00 98.31 83 LYS A O 1
ATOM 717 N N . LYS A 1 84 ? 13.170 -5.249 -11.496 1.00 98.25 84 LYS A N 1
ATOM 718 C CA . LYS A 1 84 ? 13.330 -6.121 -12.670 1.00 98.25 84 LYS A CA 1
ATOM 719 C C . LYS A 1 84 ? 14.149 -5.495 -13.807 1.00 98.25 84 LYS A C 1
ATOM 721 O O . LYS A 1 84 ? 14.298 -6.137 -14.842 1.00 98.25 84 LYS A O 1
ATOM 726 N N . GLY A 1 85 ? 14.682 -4.284 -13.632 1.00 98.25 85 GLY A N 1
ATOM 727 C CA . GLY A 1 85 ? 15.447 -3.565 -14.658 1.00 98.25 85 GLY A CA 1
ATOM 728 C C . GLY A 1 85 ? 14.585 -2.897 -15.735 1.00 98.25 85 GLY A C 1
ATOM 729 O O . GLY A 1 85 ? 15.101 -2.507 -16.779 1.00 98.25 85 GLY A O 1
ATOM 730 N N . LEU A 1 86 ? 13.274 -2.761 -15.508 1.00 98.50 86 LEU A N 1
ATOM 731 C CA . LEU A 1 86 ? 12.321 -2.148 -16.441 1.00 98.50 86 LEU A CA 1
ATOM 732 C C . LEU A 1 86 ? 12.155 -0.651 -16.143 1.00 98.50 86 LEU A C 1
ATOM 734 O O . LEU A 1 86 ? 11.071 -0.187 -15.787 1.00 98.50 86 LEU A O 1
ATOM 738 N N . GLU A 1 87 ? 13.251 0.100 -16.248 1.00 98.50 87 GLU A N 1
ATOM 739 C CA . GLU A 1 87 ? 13.332 1.496 -15.789 1.00 98.50 87 GLU A CA 1
ATOM 740 C C . GLU A 1 87 ? 12.326 2.429 -16.478 1.00 98.50 87 GLU A C 1
ATOM 742 O O . GLU A 1 87 ? 11.682 3.245 -15.820 1.00 98.50 87 GLU A O 1
ATOM 747 N N . ALA A 1 88 ? 12.129 2.290 -17.793 1.00 98.56 88 ALA A N 1
ATOM 748 C CA . ALA A 1 88 ? 11.205 3.147 -18.539 1.00 98.56 88 ALA A CA 1
ATOM 749 C C . ALA A 1 88 ? 9.747 2.954 -18.082 1.00 98.56 88 ALA A C 1
ATOM 751 O O . ALA A 1 88 ? 9.014 3.921 -17.872 1.00 98.56 88 ALA A O 1
ATOM 752 N N . GLN A 1 89 ? 9.334 1.702 -17.881 1.00 98.56 89 GLN A N 1
ATOM 753 C CA . GLN A 1 89 ? 8.008 1.365 -17.372 1.00 98.56 89 GLN A CA 1
ATOM 754 C C . GLN A 1 89 ? 7.850 1.805 -15.915 1.00 98.56 89 GLN A C 1
ATOM 756 O O . GLN A 1 89 ? 6.831 2.392 -15.559 1.00 98.56 89 GLN A O 1
ATOM 761 N N . ALA A 1 90 ? 8.868 1.580 -15.080 1.00 98.75 90 ALA A N 1
ATOM 762 C CA . ALA A 1 90 ? 8.864 2.030 -13.694 1.00 98.75 90 ALA A CA 1
ATOM 763 C C . ALA A 1 90 ? 8.699 3.552 -13.584 1.00 98.75 90 ALA A C 1
ATOM 765 O O . ALA A 1 90 ? 7.899 4.022 -12.771 1.00 98.75 90 ALA A O 1
ATOM 766 N N . ALA A 1 91 ? 9.398 4.317 -14.427 1.00 98.75 91 ALA A N 1
ATOM 767 C CA . ALA A 1 91 ? 9.268 5.768 -14.499 1.00 98.75 91 ALA A CA 1
ATOM 768 C C . ALA A 1 91 ? 7.855 6.194 -14.918 1.00 98.75 91 ALA A C 1
ATOM 770 O O . ALA A 1 91 ? 7.288 7.104 -14.314 1.00 98.75 91 ALA A O 1
ATOM 771 N N . LYS A 1 92 ? 7.247 5.505 -15.895 1.00 98.56 92 LYS A N 1
ATOM 772 C CA . LYS A 1 92 ? 5.854 5.759 -16.288 1.00 98.56 92 LYS A CA 1
ATOM 773 C C . LYS A 1 92 ? 4.897 5.580 -15.103 1.00 98.56 92 LYS A C 1
ATOM 775 O O . LYS A 1 92 ? 4.146 6.501 -14.805 1.00 98.56 92 LYS A O 1
ATOM 780 N N . PHE A 1 93 ? 4.962 4.449 -14.399 1.00 98.81 93 PHE A N 1
ATOM 781 C CA . PHE A 1 93 ? 4.092 4.200 -13.243 1.00 98.81 93 PHE A CA 1
ATOM 782 C C . PHE A 1 93 ? 4.306 5.210 -12.112 1.00 98.81 93 PHE A C 1
ATOM 784 O O . PHE A 1 93 ? 3.349 5.653 -11.483 1.00 98.81 93 PHE A O 1
ATOM 791 N N . PHE A 1 94 ? 5.549 5.627 -11.865 1.00 98.81 94 PHE A N 1
ATOM 792 C CA . PHE A 1 94 ? 5.815 6.645 -10.852 1.00 98.81 94 PHE A CA 1
ATOM 793 C C . PHE A 1 94 ? 5.256 8.024 -11.236 1.00 98.81 94 PHE A C 1
ATOM 795 O O . PHE A 1 94 ? 4.736 8.745 -10.381 1.00 98.81 94 PHE A O 1
ATOM 802 N N . ASN A 1 95 ? 5.308 8.381 -12.521 1.00 98.69 95 ASN A N 1
ATOM 803 C CA . ASN A 1 95 ? 4.688 9.604 -13.026 1.00 98.69 95 ASN A CA 1
ATOM 804 C C . ASN A 1 95 ? 3.160 9.549 -12.891 1.00 98.69 95 ASN A C 1
ATOM 806 O O . ASN A 1 95 ? 2.565 10.502 -12.390 1.00 98.69 95 ASN A O 1
ATOM 810 N N . ASP A 1 96 ? 2.542 8.424 -13.261 1.00 98.50 96 ASP A N 1
ATOM 811 C CA . ASP A 1 96 ? 1.097 8.203 -13.118 1.00 98.50 96 ASP A CA 1
ATOM 812 C C . ASP A 1 96 ? 0.671 8.333 -11.638 1.00 98.50 96 ASP A C 1
ATOM 814 O O . ASP A 1 96 ? -0.264 9.072 -11.314 1.00 98.50 96 ASP A O 1
ATOM 818 N N . TYR A 1 97 ? 1.434 7.733 -10.716 1.00 98.75 97 TYR A N 1
ATOM 819 C CA . TYR A 1 97 ? 1.236 7.886 -9.271 1.00 98.75 97 TYR A CA 1
ATOM 820 C C . TYR A 1 97 ? 1.390 9.337 -8.790 1.00 98.75 97 TYR A C 1
ATOM 822 O O . TYR A 1 97 ? 0.603 9.827 -7.979 1.00 98.75 97 TYR A O 1
ATOM 830 N N . THR A 1 98 ? 2.393 10.054 -9.295 1.00 98.62 98 THR A N 1
ATOM 831 C CA . THR A 1 98 ? 2.627 11.460 -8.946 1.00 98.62 98 THR A CA 1
ATOM 832 C C . THR A 1 98 ? 1.457 12.342 -9.381 1.00 98.62 98 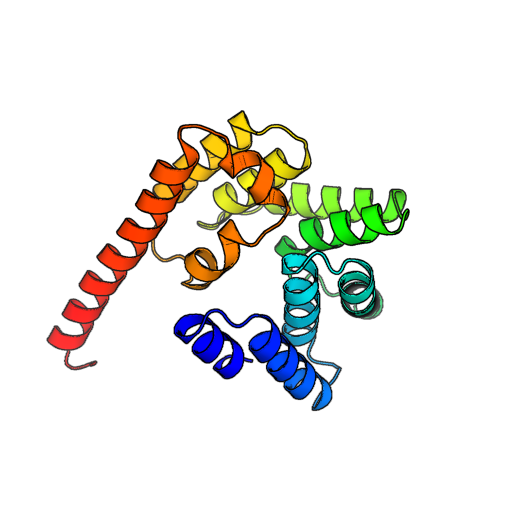THR A C 1
ATOM 834 O O . THR A 1 98 ? 1.018 13.209 -8.621 1.00 98.62 98 THR A O 1
ATOM 837 N N . GLU A 1 99 ? 0.912 12.109 -10.574 1.00 98.44 99 GLU A N 1
ATOM 838 C CA . GLU A 1 99 ? -0.277 12.810 -11.059 1.00 98.44 99 GLU A CA 1
ATOM 839 C C . GLU A 1 99 ? -1.527 12.466 -10.244 1.00 98.44 99 GLU A C 1
ATOM 841 O O . GLU A 1 99 ? -2.312 13.364 -9.9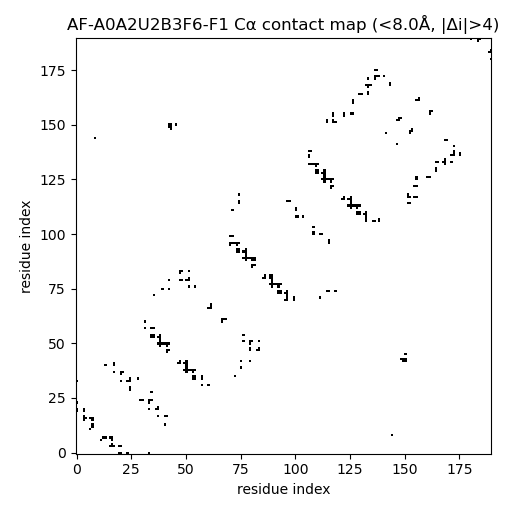20 1.00 98.44 99 GLU A O 1
ATOM 846 N N . TYR A 1 100 ? -1.688 11.202 -9.848 1.00 98.19 100 TYR A N 1
ATOM 847 C CA . TYR A 1 100 ? -2.725 10.784 -8.905 1.00 98.19 100 TYR A CA 1
ATOM 848 C C . TYR A 1 100 ? -2.630 11.562 -7.583 1.00 98.19 100 TYR A C 1
ATOM 850 O O . TYR A 1 100 ? -3.606 12.197 -7.182 1.00 98.19 100 TYR A O 1
ATOM 858 N N . CYS A 1 101 ? -1.454 11.613 -6.952 1.00 98.31 101 CYS A N 1
ATOM 859 C CA . CYS A 1 101 ? -1.254 12.314 -5.680 1.00 98.31 101 CYS A CA 1
ATOM 860 C C . CYS A 1 101 ? -1.577 13.818 -5.761 1.00 98.31 101 CYS A C 1
ATOM 862 O O . CYS A 1 101 ? -2.129 14.394 -4.819 1.00 98.31 101 CYS A O 1
ATOM 864 N N . LYS A 1 102 ? -1.268 14.474 -6.889 1.00 96.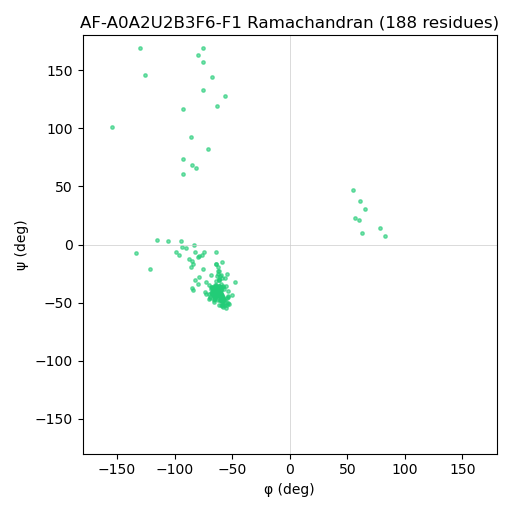88 102 LYS A N 1
ATOM 865 C CA . LYS A 1 102 ? -1.611 15.891 -7.108 1.00 96.88 102 LYS A CA 1
ATOM 866 C C . LYS A 1 102 ? -3.124 16.103 -7.146 1.00 96.88 102 LYS A C 1
ATOM 868 O O . LYS A 1 102 ? -3.627 17.052 -6.531 1.00 96.88 102 LYS A O 1
ATOM 873 N N . LYS A 1 103 ? -3.831 15.223 -7.859 1.00 97.19 103 LYS A N 1
ATOM 874 C CA . LYS A 1 103 ? -5.278 15.306 -8.100 1.00 97.19 103 LYS A CA 1
ATOM 875 C C . LYS A 1 103 ? -6.108 14.834 -6.911 1.00 97.19 103 LYS A C 1
ATOM 877 O O . LYS A 1 103 ? -7.213 15.344 -6.744 1.00 97.19 103 LYS A O 1
ATOM 882 N N . ASP A 1 104 ? -5.584 13.929 -6.083 1.00 97.19 1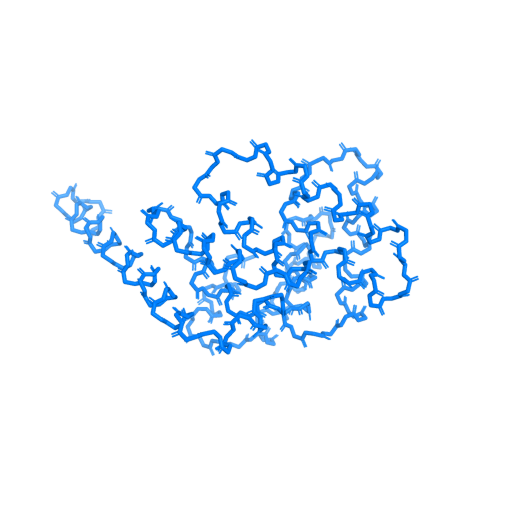04 ASP A N 1
ATOM 883 C CA . ASP A 1 104 ? -6.293 13.390 -4.924 1.00 97.19 104 ASP A CA 1
ATOM 884 C C . ASP A 1 104 ? -6.749 14.517 -3.978 1.00 97.19 104 ASP A C 1
ATOM 886 O O . ASP A 1 104 ? -5.973 15.400 -3.596 1.00 97.19 104 ASP A O 1
ATOM 890 N N . GLN A 1 105 ? -8.039 14.498 -3.645 1.00 96.56 105 GLN A N 1
ATOM 891 C CA . GLN A 1 105 ? -8.695 15.404 -2.692 1.00 96.56 105 GLN A CA 1
ATOM 892 C C . GLN A 1 105 ? -9.225 14.647 -1.469 1.00 96.56 105 GLN A C 1
ATOM 894 O O . GLN A 1 105 ? -9.904 15.222 -0.622 1.00 96.56 105 GLN A O 1
ATOM 899 N N . SER A 1 106 ? -8.968 13.342 -1.393 1.00 97.06 106 SER A N 1
ATOM 900 C CA . SER A 1 106 ? -9.375 12.515 -0.272 1.00 97.06 106 SER A CA 1
ATOM 901 C C . SER A 1 106 ? -8.491 12.762 0.951 1.00 97.06 106 SER A C 1
ATOM 903 O O . SER A 1 106 ? -7.401 13.337 0.877 1.00 97.06 106 SER A O 1
ATOM 905 N N . ILE A 1 107 ? -8.930 12.221 2.086 1.00 97.12 107 ILE A N 1
ATOM 906 C CA . ILE A 1 107 ? -8.140 12.164 3.322 1.00 97.12 107 ILE A CA 1
ATOM 907 C C . ILE A 1 107 ? -6.813 11.397 3.160 1.00 97.12 107 ILE A C 1
ATOM 909 O O . ILE A 1 107 ? -5.944 11.499 4.019 1.00 97.12 107 ILE A O 1
ATOM 913 N N . TYR A 1 108 ? -6.639 10.623 2.080 1.00 97.81 108 TYR A N 1
ATOM 914 C CA . TYR A 1 108 ? -5.441 9.820 1.822 1.00 97.81 108 TYR A CA 1
ATOM 915 C C . TYR A 1 108 ? -4.360 10.562 1.034 1.00 97.81 108 TYR A C 1
ATOM 917 O O . TYR A 1 108 ? -3.271 10.007 0.853 1.00 97.81 108 TYR A O 1
ATOM 925 N N . LYS A 1 109 ? -4.611 11.807 0.607 1.00 98.12 109 LYS A N 1
ATOM 926 C CA . LYS A 1 109 ? -3.658 12.587 -0.190 1.00 98.12 109 LYS A CA 1
ATOM 927 C C . LYS A 1 109 ? -2.289 12.658 0.475 1.00 98.12 109 LYS A C 1
ATOM 929 O O . LYS A 1 109 ? -1.282 12.336 -0.147 1.00 98.12 109 LYS A O 1
ATOM 934 N N . SER A 1 110 ? -2.246 13.049 1.747 1.00 98.44 110 SER A N 1
ATOM 935 C CA . SER A 1 110 ? -0.985 13.206 2.474 1.00 98.44 110 SER A CA 1
ATOM 936 C C . SER A 1 110 ? -0.292 11.867 2.736 1.00 98.44 110 SER A C 1
ATOM 938 O O . SER A 1 110 ? 0.919 11.776 2.581 1.00 98.44 110 SER A O 1
ATOM 940 N N . ALA A 1 111 ? -1.026 10.784 3.011 1.00 98.19 111 ALA A N 1
ATOM 941 C CA . ALA A 1 111 ? -0.422 9.449 3.083 1.00 98.19 111 ALA A CA 1
ATOM 942 C C . ALA A 1 111 ? 0.217 9.035 1.743 1.00 98.19 111 ALA A C 1
ATOM 944 O O . ALA A 1 111 ? 1.334 8.522 1.720 1.00 98.19 111 ALA A O 1
ATOM 945 N N . SER A 1 112 ? -0.454 9.305 0.622 1.00 98.31 112 SER A N 1
ATOM 946 C CA . SER A 1 112 ? 0.068 8.991 -0.714 1.00 98.31 112 SER A CA 1
ATOM 947 C C . SER A 1 112 ? 1.290 9.859 -1.059 1.00 98.31 112 SER A C 1
ATOM 949 O O . SER A 1 112 ? 2.302 9.359 -1.556 1.00 98.31 112 SER A O 1
ATOM 951 N N . MET A 1 113 ? 1.253 11.149 -0.716 1.00 98.62 113 MET A N 1
ATOM 952 C CA . MET A 1 113 ? 2.396 12.055 -0.861 1.00 98.62 113 MET A CA 1
ATOM 953 C C . MET A 1 113 ? 3.589 11.625 -0.000 1.00 98.62 113 MET A C 1
ATOM 955 O O . MET A 1 113 ? 4.719 11.700 -0.471 1.00 98.62 113 MET A O 1
ATOM 959 N N . ALA A 1 114 ? 3.367 11.114 1.214 1.00 98.69 114 ALA A N 1
ATOM 960 C CA . ALA A 1 114 ? 4.450 10.583 2.041 1.00 98.69 114 ALA A CA 1
ATOM 961 C C . ALA A 1 114 ? 5.187 9.430 1.345 1.00 98.69 114 ALA A C 1
ATOM 963 O O . ALA A 1 114 ? 6.414 9.405 1.305 1.00 98.69 114 ALA A O 1
ATOM 964 N N . VAL A 1 115 ? 4.441 8.507 0.733 1.00 98.50 115 VAL A N 1
ATOM 965 C CA . VAL A 1 115 ? 5.012 7.391 -0.034 1.00 98.50 115 VAL A CA 1
ATOM 966 C C . VAL A 1 115 ? 5.739 7.886 -1.294 1.00 98.50 115 VAL A C 1
ATOM 968 O O . VAL A 1 115 ? 6.797 7.354 -1.624 1.00 98.50 115 VAL A O 1
ATOM 971 N N . LYS A 1 116 ? 5.225 8.929 -1.970 1.00 98.69 116 LYS A N 1
ATOM 972 C CA . LYS A 1 116 ? 5.912 9.585 -3.102 1.00 98.69 116 LYS A CA 1
ATOM 973 C C . LYS A 1 116 ? 7.285 10.111 -2.673 1.00 98.69 116 LYS A C 1
ATOM 975 O O . LYS A 1 116 ? 8.285 9.760 -3.287 1.00 98.69 116 LYS A O 1
ATOM 980 N N . TYR A 1 117 ? 7.328 10.916 -1.616 1.00 98.75 117 TYR A N 1
ATOM 981 C CA . TYR A 1 117 ? 8.571 11.518 -1.138 1.00 98.75 117 TYR A CA 1
ATOM 982 C C . TYR A 1 117 ? 9.565 10.467 -0.643 1.00 98.75 117 TYR A C 1
ATOM 984 O O . TYR A 1 117 ? 10.749 10.528 -0.962 1.00 98.75 117 TYR A O 1
ATOM 992 N N . ALA A 1 118 ? 9.083 9.427 0.041 1.00 98.44 118 ALA A N 1
ATOM 993 C CA . ALA A 1 118 ? 9.933 8.315 0.450 1.00 98.44 118 ALA A CA 1
ATOM 994 C C . ALA A 1 118 ? 10.513 7.542 -0.753 1.00 98.44 118 ALA A C 1
ATOM 996 O O . ALA A 1 118 ? 11.661 7.103 -0.706 1.00 98.44 118 ALA A O 1
ATOM 997 N N . TYR A 1 119 ? 9.763 7.415 -1.856 1.00 98.31 119 TYR A N 1
ATOM 998 C CA . TYR A 1 119 ? 10.275 6.850 -3.111 1.00 98.31 119 TYR A CA 1
ATOM 999 C C . TYR A 1 119 ? 11.415 7.692 -3.709 1.00 98.31 119 TYR A C 1
ATOM 1001 O O . TYR A 1 119 ? 12.368 7.127 -4.252 1.00 98.31 119 TYR A O 1
ATOM 1009 N N . GLU A 1 120 ? 11.328 9.019 -3.606 1.00 98.12 120 GLU A N 1
ATOM 1010 C CA . GLU A 1 120 ? 12.337 9.976 -4.092 1.00 98.12 120 GLU A CA 1
ATOM 1011 C C . GLU A 1 120 ? 13.545 10.114 -3.148 1.00 98.12 120 GLU A C 1
ATOM 1013 O O . GLU A 1 120 ? 14.560 10.692 -3.527 1.00 98.12 120 GLU A O 1
ATOM 1018 N N . GLY A 1 121 ? 13.467 9.548 -1.939 1.00 97.75 121 GLY A N 1
ATOM 1019 C CA . GLY A 1 121 ? 14.484 9.694 -0.894 1.00 97.75 121 GLY A CA 1
ATOM 1020 C C . GLY A 1 121 ? 14.353 10.982 -0.072 1.00 97.75 121 GLY A C 1
ATOM 1021 O O . GLY A 1 121 ? 15.204 11.257 0.775 1.00 97.75 121 GLY A O 1
ATOM 1022 N N . GLU A 1 122 ? 13.280 11.748 -0.275 1.00 98.44 122 GLU A N 1
ATOM 1023 C CA . GLU A 1 122 ? 12.944 12.983 0.444 1.00 98.44 122 GLU A CA 1
ATOM 1024 C C . GLU A 1 122 ? 12.276 12.646 1.790 1.00 98.44 122 GLU A C 1
ATOM 1026 O O . GLU A 1 122 ? 11.086 12.858 2.025 1.00 98.44 122 GLU A O 1
ATOM 1031 N N . ASN A 1 123 ? 13.042 12.023 2.690 1.00 98.19 123 ASN A N 1
ATOM 1032 C CA . ASN A 1 123 ? 12.495 11.459 3.927 1.00 98.19 123 ASN A CA 1
ATOM 1033 C C . ASN A 1 123 ? 11.911 12.517 4.883 1.00 98.19 123 ASN A C 1
ATOM 1035 O O . ASN A 1 123 ? 10.968 12.205 5.608 1.00 98.19 123 ASN A O 1
ATOM 1039 N N . GLY A 1 124 ? 12.438 13.747 4.906 1.00 98.25 124 GLY A N 1
ATOM 1040 C CA . GLY A 1 124 ? 11.902 14.820 5.755 1.00 98.25 124 GLY A CA 1
ATOM 1041 C C . GLY A 1 124 ? 10.501 15.247 5.313 1.00 98.25 124 GLY A C 1
ATOM 1042 O O . GLY A 1 124 ? 9.570 15.344 6.105 1.00 98.25 124 GLY A O 1
ATOM 1043 N N . GLU A 1 125 ? 10.322 15.389 4.012 1.00 98.69 125 GLU A N 1
ATOM 1044 C CA . GLU A 1 125 ? 9.104 15.780 3.325 1.00 98.69 125 GLU A CA 1
ATOM 1045 C C . GLU A 1 125 ? 8.058 14.672 3.456 1.00 98.69 125 GLU A C 1
ATOM 1047 O O . GLU A 1 125 ? 6.880 14.940 3.709 1.00 98.69 125 GLU A O 1
ATOM 1052 N N . ALA A 1 126 ? 8.494 13.411 3.387 1.00 98.75 126 ALA A N 1
ATOM 1053 C CA . ALA A 1 126 ? 7.651 12.266 3.695 1.00 98.75 126 ALA A CA 1
ATOM 1054 C C . ALA A 1 126 ? 7.127 12.308 5.141 1.00 98.75 126 ALA A C 1
ATOM 1056 O O . ALA A 1 126 ? 5.939 12.069 5.376 1.00 98.75 126 ALA A O 1
ATOM 1057 N N . ILE A 1 127 ? 7.983 12.655 6.108 1.00 98.75 127 ILE A N 1
ATOM 1058 C CA . ILE A 1 127 ? 7.601 12.803 7.517 1.00 98.75 127 ILE A CA 1
ATOM 1059 C C . ILE A 1 127 ? 6.593 13.940 7.705 1.00 98.75 127 ILE A C 1
ATOM 1061 O O . ILE A 1 127 ? 5.582 13.741 8.381 1.00 98.75 127 ILE A O 1
ATOM 1065 N N . GLU A 1 128 ? 6.795 15.093 7.065 1.00 98.81 128 GLU A N 1
ATOM 1066 C CA . GLU A 1 128 ? 5.835 16.203 7.118 1.00 98.81 128 GLU A CA 1
ATOM 1067 C C . GLU A 1 128 ? 4.458 15.802 6.567 1.00 98.81 128 GLU A C 1
ATOM 1069 O O . GLU A 1 128 ? 3.417 16.115 7.153 1.00 98.81 128 GLU A O 1
ATOM 1074 N N . GLN A 1 129 ? 4.422 15.017 5.491 1.00 98.81 129 GLN A N 1
ATOM 1075 C CA . GLN A 1 129 ? 3.167 14.484 4.965 1.00 98.81 129 GLN A CA 1
ATOM 1076 C C . GLN A 1 129 ? 2.499 13.479 5.916 1.00 98.81 129 GLN A C 1
ATOM 1078 O O . GLN A 1 129 ? 1.278 13.524 6.095 1.00 98.81 129 GLN A O 1
ATOM 1083 N N . LEU A 1 130 ? 3.265 12.619 6.597 1.00 98.69 130 LEU A N 1
ATOM 1084 C CA . LEU A 1 130 ? 2.707 11.738 7.630 1.00 98.69 130 LEU A CA 1
ATOM 1085 C C . LEU A 1 130 ? 2.152 12.528 8.824 1.00 98.69 130 LEU A C 1
ATOM 1087 O O . LEU A 1 130 ? 1.099 12.160 9.347 1.00 98.69 130 LEU A O 1
ATOM 1091 N N . LYS A 1 131 ? 2.779 13.646 9.222 1.00 98.69 131 LYS A N 1
ATOM 1092 C CA . LYS A 1 131 ? 2.232 14.545 10.257 1.00 98.69 131 LYS A CA 1
ATOM 1093 C C . LYS A 1 131 ? 0.870 15.104 9.851 1.00 98.69 131 LYS A C 1
ATOM 1095 O O . LYS A 1 131 ? -0.049 15.108 10.672 1.00 98.69 131 LYS A O 1
ATOM 1100 N N . ILE A 1 132 ? 0.719 15.527 8.593 1.00 98.62 132 ILE A N 1
ATOM 1101 C CA . ILE A 1 132 ? -0.566 15.985 8.044 1.00 98.62 132 ILE A CA 1
ATOM 1102 C C . ILE A 1 132 ? -1.583 14.841 8.073 1.00 98.62 132 ILE A C 1
ATOM 1104 O O . ILE A 1 132 ? -2.703 15.021 8.554 1.00 98.62 132 ILE A O 1
ATOM 1108 N N . PHE A 1 133 ? -1.209 13.648 7.607 1.00 98.56 133 PHE A N 1
ATOM 1109 C CA . PHE A 1 133 ? -2.098 12.487 7.628 1.00 98.56 133 PHE A CA 1
ATOM 1110 C C . PHE A 1 133 ? -2.550 12.101 9.047 1.00 98.56 133 PHE A C 1
ATOM 1112 O O . PHE A 1 133 ? -3.720 11.793 9.255 1.00 98.56 133 PHE A O 1
ATOM 1119 N N . ALA A 1 134 ? -1.683 12.230 10.053 1.00 98.12 134 ALA A N 1
ATOM 1120 C CA . ALA A 1 134 ? -2.009 11.965 11.457 1.00 98.12 134 ALA A CA 1
ATOM 1121 C C . ALA A 1 134 ? -3.070 12.911 12.061 1.00 98.12 134 ALA A C 1
ATOM 1123 O O . ALA A 1 134 ? -3.501 12.721 13.200 1.00 98.12 134 ALA A O 1
ATOM 1124 N N . THR A 1 135 ? -3.491 13.943 11.325 1.00 97.31 135 THR A N 1
ATOM 1125 C CA . THR A 1 135 ? -4.618 14.821 11.691 1.00 97.31 135 THR A CA 1
ATOM 1126 C C . THR A 1 135 ? -5.946 14.423 11.047 1.00 97.31 135 THR A C 1
ATOM 1128 O O . THR A 1 135 ? -6.979 14.985 11.411 1.00 97.31 135 THR A O 1
ATOM 1131 N N . GLN A 1 136 ? -5.932 13.471 10.111 1.00 96.81 136 GLN A N 1
ATOM 1132 C CA . GLN A 1 136 ? -7.117 12.991 9.403 1.00 96.81 136 GLN A CA 1
ATOM 1133 C C . GLN A 1 136 ? -7.909 11.986 10.247 1.00 96.81 136 GLN A C 1
ATOM 1135 O O . GLN A 1 136 ? -7.399 11.424 11.211 1.00 96.81 136 GLN A O 1
ATOM 1140 N N . ASP A 1 137 ? -9.162 11.747 9.868 1.00 92.94 137 ASP A N 1
ATOM 1141 C CA . ASP A 1 137 ? -10.086 10.818 10.527 1.00 92.94 137 ASP A CA 1
ATOM 1142 C C . ASP A 1 137 ? -10.726 9.866 9.516 1.00 92.94 137 ASP A C 1
ATOM 1144 O O . ASP A 1 137 ? -10.665 10.100 8.312 1.00 92.94 137 ASP A O 1
ATOM 1148 N N . ASN A 1 138 ? -11.410 8.828 10.010 1.00 89.88 138 ASN A N 1
ATOM 1149 C CA . ASN A 1 138 ? -12.262 7.932 9.214 1.00 89.88 138 ASN A CA 1
ATOM 1150 C C . ASN A 1 138 ? -11.539 7.178 8.083 1.00 89.88 138 ASN A C 1
ATOM 1152 O O . ASN A 1 138 ? -12.176 6.711 7.137 1.00 89.88 138 ASN A O 1
ATOM 1156 N N . TYR A 1 139 ? -10.217 7.039 8.165 1.00 95.38 139 TYR A N 1
ATOM 1157 C CA . TYR A 1 139 ? -9.479 6.184 7.245 1.00 95.38 139 TYR A CA 1
ATOM 1158 C C . TYR A 1 139 ? -9.674 4.703 7.580 1.00 95.38 139 TYR A C 1
ATOM 1160 O O . TYR A 1 139 ? -10.022 4.312 8.693 1.00 95.38 139 TYR A O 1
ATOM 1168 N N . GLN A 1 140 ? -9.453 3.860 6.577 1.00 93.44 140 GLN A N 1
ATOM 1169 C CA . GLN A 1 140 ? -9.641 2.420 6.677 1.00 93.44 140 GLN A CA 1
ATOM 1170 C C . GLN A 1 140 ? -8.627 1.782 7.631 1.00 93.44 140 GLN A C 1
ATOM 1172 O O . GLN A 1 140 ? -7.445 2.124 7.626 1.00 93.44 140 GLN A O 1
ATOM 1177 N N . TYR A 1 141 ? -9.075 0.757 8.364 1.00 94.62 141 TYR A N 1
ATOM 1178 C CA . TYR A 1 141 ? -8.236 -0.038 9.270 1.00 94.62 141 TYR A CA 1
ATOM 1179 C C . TYR A 1 141 ? -6.988 -0.632 8.589 1.00 94.62 141 TYR A C 1
ATOM 1181 O O . TYR A 1 141 ? -5.961 -0.853 9.224 1.00 94.62 141 TYR A O 1
ATOM 1189 N N . TRP A 1 142 ? -7.040 -0.829 7.270 1.00 92.56 142 TRP A N 1
ATOM 1190 C CA . TRP A 1 142 ? -5.913 -1.279 6.452 1.00 92.56 142 TRP A CA 1
ATOM 1191 C C . TRP A 1 142 ? -4.676 -0.388 6.561 1.00 92.56 142 TRP A C 1
ATOM 1193 O O . TRP A 1 142 ? -3.564 -0.899 6.461 1.00 92.56 142 TRP A O 1
ATOM 1203 N N . ILE A 1 143 ? -4.849 0.907 6.831 1.00 95.69 143 ILE A N 1
ATOM 1204 C CA . ILE A 1 143 ? -3.732 1.815 7.090 1.00 95.69 143 ILE A CA 1
ATOM 1205 C C . ILE A 1 143 ? -2.923 1.348 8.303 1.00 95.69 143 ILE A C 1
ATOM 1207 O O . ILE A 1 143 ? -1.706 1.212 8.206 1.00 95.69 143 ILE A O 1
ATOM 1211 N N . LEU A 1 144 ? -3.595 1.013 9.408 1.00 96.00 144 LEU A N 1
ATOM 1212 C CA . LEU A 1 144 ? -2.943 0.537 10.631 1.00 96.00 144 LEU A CA 1
ATOM 1213 C C . LEU A 1 144 ? -2.241 -0.808 10.419 1.00 96.00 144 LEU A C 1
ATOM 1215 O O . LEU A 1 144 ? -1.203 -1.055 11.025 1.00 96.00 144 LEU A O 1
ATOM 1219 N N . LEU A 1 145 ? -2.807 -1.678 9.579 1.00 95.31 145 LEU A N 1
ATOM 1220 C CA . LEU A 1 145 ? -2.269 -3.021 9.357 1.00 95.31 145 LEU A CA 1
ATOM 1221 C C . LEU A 1 145 ? -1.070 -3.060 8.408 1.00 95.31 145 LEU A C 1
ATOM 1223 O O . LEU A 1 145 ? -0.219 -3.937 8.557 1.00 95.31 145 LEU A O 1
ATOM 1227 N N . PHE A 1 146 ? -1.035 -2.182 7.402 1.00 95.88 146 PHE A N 1
ATOM 1228 C CA . PHE A 1 146 ? -0.138 -2.355 6.257 1.00 95.88 146 PHE A CA 1
ATOM 1229 C C . PHE A 1 146 ? 0.839 -1.207 6.023 1.00 95.88 146 PHE A C 1
ATOM 1231 O O . PHE A 1 146 ? 1.859 -1.446 5.383 1.00 95.88 146 PHE A O 1
ATOM 1238 N N . MET A 1 147 ? 0.587 0.004 6.535 1.00 96.00 147 MET A N 1
ATOM 1239 C CA . MET A 1 147 ? 1.456 1.163 6.275 1.00 96.00 147 MET A CA 1
ATOM 1240 C C . MET A 1 147 ? 2.918 0.878 6.640 1.00 96.00 147 MET A C 1
ATOM 1242 O O . MET A 1 147 ? 3.820 1.120 5.846 1.00 96.00 147 MET A O 1
ATOM 1246 N N . GLU A 1 148 ? 3.159 0.291 7.811 1.00 96.12 148 GLU A N 1
ATOM 1247 C CA . GLU A 1 148 ? 4.516 -0.009 8.283 1.00 96.12 148 GLU A CA 1
ATOM 1248 C C . GLU A 1 148 ? 5.164 -1.232 7.613 1.00 96.12 148 GLU A C 1
ATOM 1250 O O . GLU A 1 148 ? 6.355 -1.486 7.837 1.00 96.12 148 GLU A O 1
ATOM 1255 N N . LEU A 1 149 ? 4.398 -2.004 6.831 1.00 96.50 149 LEU A N 1
ATOM 1256 C CA . LEU A 1 149 ? 4.916 -3.123 6.041 1.00 96.50 149 LEU A CA 1
ATOM 1257 C C . LEU A 1 149 ? 5.442 -2.672 4.684 1.00 96.50 149 LEU A C 1
ATOM 1259 O O . LEU A 1 149 ? 6.190 -3.422 4.062 1.00 96.50 149 LEU A O 1
ATOM 1263 N N . ASP A 1 150 ? 5.043 -1.489 4.217 1.00 97.31 150 ASP A N 1
ATOM 1264 C CA . ASP A 1 150 ? 5.467 -0.981 2.923 1.00 97.31 150 ASP A CA 1
ATOM 1265 C C . ASP A 1 150 ? 6.996 -0.767 2.916 1.00 97.31 150 ASP A C 1
ATOM 1267 O O . ASP A 1 150 ? 7.508 0.029 3.712 1.00 97.31 150 ASP A O 1
ATOM 1271 N N . PRO A 1 151 ? 7.753 -1.457 2.038 1.00 98.06 151 PRO A N 1
ATOM 1272 C CA . PRO A 1 151 ? 9.177 -1.227 1.829 1.00 98.06 151 PRO A CA 1
ATOM 1273 C C . PRO A 1 151 ? 9.556 0.247 1.652 1.00 98.06 151 PRO A C 1
ATOM 1275 O O . PRO A 1 151 ? 10.625 0.639 2.113 1.00 98.06 151 PRO A O 1
ATOM 1278 N N . LEU A 1 152 ? 8.685 1.075 1.063 1.00 97.88 152 LEU A N 1
ATOM 1279 C CA . LEU A 1 152 ? 8.926 2.514 0.912 1.00 97.88 152 LEU A CA 1
ATOM 1280 C C . LEU A 1 152 ? 8.905 3.289 2.220 1.00 97.88 152 LEU A C 1
ATOM 1282 O O . LEU A 1 152 ? 9.542 4.327 2.320 1.00 97.88 152 LEU A O 1
ATOM 1286 N N . ILE A 1 153 ? 8.197 2.797 3.229 1.00 97.81 153 ILE A N 1
ATOM 1287 C CA . ILE A 1 153 ? 8.122 3.447 4.537 1.00 97.81 153 ILE A CA 1
ATOM 1288 C C . ILE A 1 153 ? 9.320 3.055 5.413 1.00 97.81 153 ILE A C 1
ATOM 1290 O O . ILE A 1 153 ? 9.637 3.753 6.375 1.00 97.81 153 ILE A O 1
ATOM 1294 N N . LYS A 1 154 ? 10.046 1.978 5.078 1.00 97.06 154 LYS A N 1
ATOM 1295 C CA . LYS A 1 154 ? 11.188 1.496 5.876 1.00 97.06 154 LYS A CA 1
ATOM 1296 C C . LYS A 1 154 ? 12.258 2.562 6.155 1.00 97.06 154 LYS A C 1
ATOM 1298 O O . LYS A 1 154 ? 12.658 2.641 7.315 1.00 97.06 154 LYS A O 1
ATOM 1303 N N . PRO A 1 155 ? 12.699 3.396 5.190 1.00 96.81 155 PRO A N 1
ATOM 1304 C CA . PRO A 1 155 ? 13.685 4.447 5.455 1.00 96.81 155 PRO A CA 1
ATOM 1305 C C . PRO A 1 155 ? 13.213 5.500 6.464 1.00 96.81 155 PRO A C 1
ATOM 1307 O O . PRO A 1 155 ? 14.033 6.119 7.133 1.00 96.81 155 PRO A O 1
ATOM 1310 N N . LEU A 1 156 ? 11.898 5.693 6.609 1.00 98.12 156 LEU A N 1
ATOM 1311 C CA . LEU A 1 156 ? 11.339 6.680 7.533 1.00 98.12 156 LEU A CA 1
ATOM 1312 C C . LEU A 1 156 ? 11.414 6.218 8.990 1.00 98.12 156 LEU A C 1
ATOM 1314 O O . LEU A 1 156 ? 11.417 7.055 9.886 1.00 98.12 156 LEU A O 1
ATOM 1318 N N . LYS A 1 157 ? 11.534 4.907 9.240 1.00 97.38 157 LYS A N 1
ATOM 1319 C CA . LYS A 1 157 ? 11.562 4.335 10.597 1.00 97.38 157 LYS A CA 1
ATOM 1320 C C . LYS A 1 157 ? 12.746 4.804 11.442 1.00 97.38 157 LYS A C 1
ATOM 1322 O O . LYS A 1 157 ? 12.672 4.756 12.661 1.00 97.38 157 LYS A O 1
ATOM 1327 N N . SER A 1 158 ? 13.837 5.253 10.821 1.00 95.81 158 SER A N 1
ATOM 1328 C CA . SER A 1 158 ? 14.978 5.831 11.543 1.00 95.81 158 SER A CA 1
ATOM 1329 C C . SER A 1 158 ? 14.792 7.307 11.904 1.00 95.81 158 SER A C 1
ATOM 1331 O O . SER A 1 158 ? 15.646 7.876 12.580 1.00 95.81 158 SER A O 1
ATOM 1333 N N . HIS A 1 159 ? 13.725 7.958 11.432 1.00 97.69 159 HIS A N 1
ATOM 1334 C CA . HIS A 1 159 ? 13.456 9.355 11.745 1.00 97.69 159 HIS A CA 1
ATOM 1335 C C . HIS A 1 159 ? 12.921 9.486 13.184 1.00 97.69 159 HIS A C 1
ATOM 1337 O O . HIS A 1 159 ? 11.981 8.772 13.536 1.00 97.69 159 HIS A O 1
ATOM 1343 N N . PRO A 1 160 ? 13.436 10.418 14.012 1.00 97.75 160 PRO A N 1
ATOM 1344 C CA . PRO A 1 160 ? 13.086 10.504 15.436 1.00 97.75 160 PRO A CA 1
ATOM 1345 C C . PRO A 1 160 ? 11.593 10.747 15.700 1.00 97.75 160 PRO A C 1
ATOM 1347 O O . PRO A 1 160 ? 11.074 10.364 16.743 1.00 97.75 160 PRO A O 1
ATOM 1350 N N . GLU A 1 161 ? 10.889 11.378 14.760 1.00 97.94 161 GLU A N 1
ATOM 1351 C CA . GLU A 1 161 ? 9.453 11.657 14.889 1.00 97.94 161 GLU A CA 1
ATOM 1352 C C . GLU A 1 161 ? 8.547 10.518 14.395 1.00 97.94 161 GLU A C 1
ATOM 1354 O O . GLU A 1 161 ? 7.343 10.556 14.648 1.00 97.94 161 GLU A O 1
ATOM 1359 N N . PHE A 1 162 ? 9.085 9.517 13.688 1.00 98.44 162 PHE A N 1
ATOM 1360 C CA . PHE A 1 162 ? 8.278 8.517 12.985 1.00 98.44 162 PHE A CA 1
ATOM 1361 C C . PHE A 1 162 ? 7.350 7.746 13.927 1.00 98.44 162 PHE A C 1
ATOM 1363 O O . PHE A 1 162 ? 6.136 7.736 13.720 1.00 98.44 162 PHE A O 1
ATOM 1370 N N . ASP A 1 163 ? 7.897 7.172 15.000 1.00 98.38 163 ASP A N 1
ATOM 1371 C CA . ASP A 1 163 ? 7.124 6.363 15.949 1.00 98.38 163 ASP A CA 1
ATOM 1372 C C . ASP A 1 163 ? 5.995 7.171 16.601 1.00 98.38 163 ASP A C 1
ATOM 1374 O O . ASP A 1 163 ? 4.865 6.693 16.714 1.00 98.38 163 ASP A O 1
ATOM 1378 N N . GLY A 1 164 ? 6.265 8.432 16.960 1.00 98.50 164 GLY A N 1
ATOM 1379 C CA . GLY A 1 164 ? 5.260 9.331 17.530 1.00 98.50 164 GLY A CA 1
ATOM 1380 C C . GLY A 1 164 ? 4.124 9.646 16.553 1.00 98.50 164 GLY A C 1
ATOM 1381 O O . GLY A 1 164 ? 2.956 9.689 16.943 1.00 98.50 164 GLY A O 1
ATOM 1382 N N . ILE A 1 165 ? 4.441 9.816 15.267 1.00 98.56 165 ILE A N 1
ATOM 1383 C CA . ILE A 1 165 ? 3.443 10.065 14.219 1.00 98.56 165 ILE A CA 1
ATOM 1384 C C . ILE A 1 165 ? 2.582 8.822 13.981 1.00 98.56 165 ILE A C 1
ATOM 1386 O O . ILE A 1 165 ? 1.354 8.924 13.930 1.00 98.56 165 ILE A O 1
ATOM 1390 N N . ILE A 1 166 ? 3.201 7.645 13.875 1.00 98.31 166 ILE A N 1
ATOM 1391 C CA . ILE A 1 166 ? 2.484 6.378 13.700 1.00 98.31 166 ILE A CA 1
ATOM 1392 C C . ILE A 1 166 ? 1.579 6.090 14.900 1.00 98.31 166 ILE A C 1
ATOM 1394 O O . ILE A 1 166 ? 0.429 5.681 14.715 1.00 98.31 166 ILE A O 1
ATOM 1398 N N . GLN A 1 167 ? 2.056 6.337 16.122 1.00 98.38 167 GLN A N 1
ATOM 1399 C CA . GLN A 1 167 ? 1.237 6.174 17.319 1.00 98.38 167 GLN A CA 1
ATOM 1400 C C . GLN A 1 167 ? 0.030 7.118 17.297 1.00 98.38 167 GLN A C 1
ATOM 1402 O O . GLN A 1 167 ? -1.091 6.672 17.520 1.00 98.38 167 GLN A O 1
ATOM 1407 N N . LYS A 1 168 ? 0.220 8.383 16.906 1.00 98.25 168 LYS A N 1
ATOM 1408 C CA . LYS A 1 168 ? -0.880 9.348 16.769 1.00 98.25 168 LYS A CA 1
ATOM 1409 C C . LYS A 1 168 ? -1.938 8.905 15.754 1.00 98.25 168 LYS A C 1
ATOM 1411 O O . LYS A 1 168 ? -3.128 9.095 15.999 1.00 98.25 168 LYS A O 1
ATOM 1416 N N . ILE A 1 169 ? -1.530 8.302 14.633 1.00 98.31 169 ILE A N 1
ATOM 1417 C CA . ILE A 1 169 ? -2.461 7.688 13.671 1.00 98.31 169 ILE A CA 1
ATOM 1418 C C . ILE A 1 169 ? -3.240 6.560 14.370 1.00 98.31 169 ILE A C 1
ATOM 1420 O O . ILE A 1 169 ? -4.466 6.565 14.383 1.00 98.31 169 ILE A O 1
ATOM 1424 N N . LYS A 1 170 ? -2.559 5.616 15.027 1.00 97.94 170 LYS A N 1
ATOM 1425 C CA . LYS A 1 170 ? -3.223 4.499 15.725 1.00 97.94 170 LYS A CA 1
ATOM 1426 C C . LYS A 1 170 ? -4.229 4.981 16.776 1.00 97.94 170 LYS A C 1
ATOM 1428 O O . LYS A 1 170 ? -5.369 4.518 16.773 1.00 97.94 170 LYS A O 1
ATOM 1433 N N . ASP A 1 171 ? -3.830 5.922 17.625 1.00 97.69 171 ASP A N 1
ATOM 1434 C CA . ASP A 1 171 ? -4.669 6.457 18.702 1.00 97.69 171 ASP A CA 1
ATOM 1435 C C . ASP A 1 171 ? -5.928 7.117 18.144 1.00 97.69 171 ASP A C 1
ATOM 1437 O O . ASP A 1 171 ? -7.040 6.830 18.587 1.00 97.69 171 ASP A O 1
ATOM 1441 N N . ARG A 1 172 ? -5.767 7.943 17.107 1.00 96.50 172 ARG A N 1
ATOM 1442 C CA . ARG A 1 172 ? -6.875 8.661 16.480 1.00 96.50 172 ARG A CA 1
ATOM 1443 C C . ARG A 1 172 ? -7.892 7.720 15.840 1.00 96.50 172 ARG A C 1
ATOM 1445 O O . ARG A 1 172 ? -9.095 7.939 15.975 1.00 96.50 172 ARG A O 1
ATOM 1452 N N . PHE A 1 173 ? -7.435 6.651 15.185 1.00 96.94 173 PHE A N 1
ATOM 1453 C CA . PHE A 1 173 ? -8.328 5.623 14.651 1.00 96.94 173 PHE A CA 1
ATOM 1454 C C . PHE A 1 173 ? -9.189 4.996 15.753 1.00 96.94 173 PHE A C 1
ATOM 1456 O O . PHE A 1 173 ? -10.414 4.938 15.623 1.00 96.94 173 PHE A O 1
ATOM 1463 N N . TRP A 1 174 ? -8.563 4.552 16.847 1.00 96.44 174 TRP A N 1
ATOM 1464 C CA . TRP A 1 174 ? -9.269 3.875 17.936 1.00 96.44 174 TRP A CA 1
ATOM 1465 C C . TRP A 1 174 ? -10.174 4.813 18.731 1.00 96.44 174 TRP A C 1
ATOM 1467 O O . TRP A 1 174 ? -11.273 4.417 19.109 1.00 96.44 174 TRP A O 1
ATOM 1477 N N . GLU A 1 175 ? -9.782 6.072 18.921 1.00 96.12 175 GLU A N 1
ATOM 1478 C CA . GLU A 1 175 ? -10.647 7.081 19.530 1.00 96.12 175 GLU A CA 1
ATOM 1479 C C . GLU A 1 175 ? -11.947 7.250 18.727 1.00 96.12 175 GLU A C 1
ATOM 1481 O O . GLU A 1 175 ? -13.044 7.188 19.288 1.00 96.12 175 GLU A O 1
ATOM 1486 N N . LYS A 1 176 ? -11.848 7.393 17.398 1.00 93.62 176 LYS A N 1
ATOM 1487 C CA . LYS A 1 176 ? -13.027 7.517 16.526 1.00 93.62 176 LYS A CA 1
ATOM 1488 C C . LYS A 1 176 ? -13.852 6.239 16.476 1.00 93.62 176 LYS A C 1
ATOM 1490 O O . LYS A 1 176 ? -15.079 6.326 16.479 1.00 93.62 176 LYS A O 1
ATOM 1495 N N . HIS A 1 177 ? -13.202 5.077 16.478 1.00 93.75 177 HIS A N 1
ATOM 1496 C CA . HIS A 1 177 ? -13.881 3.788 16.555 1.00 93.75 177 HIS A CA 1
ATOM 1497 C C . HIS A 1 177 ? -14.735 3.680 17.825 1.00 93.75 177 HIS A C 1
ATOM 1499 O O . HIS A 1 177 ? -15.928 3.412 17.726 1.00 93.75 177 HIS A O 1
ATOM 1505 N N . ASN A 1 178 ? -14.167 4.007 18.989 1.00 95.12 178 ASN A N 1
ATOM 1506 C CA . ASN A 1 178 ? -14.866 3.956 20.275 1.00 95.12 178 ASN A CA 1
ATOM 1507 C C . ASN A 1 178 ? -16.033 4.957 20.350 1.00 95.12 178 ASN A C 1
ATOM 1509 O O . ASN A 1 178 ? -17.067 4.676 20.955 1.00 95.12 178 ASN A O 1
ATOM 1513 N N . ILE A 1 179 ? -15.885 6.147 19.753 1.00 94.69 179 ILE A N 1
ATOM 1514 C CA . ILE A 1 179 ? -16.979 7.130 19.659 1.00 94.69 179 ILE A CA 1
ATOM 1515 C C . ILE A 1 179 ? -18.117 6.583 18.788 1.00 94.69 179 ILE A C 1
ATOM 1517 O O . ILE A 1 179 ? -19.287 6.713 19.152 1.00 94.69 179 ILE A O 1
ATOM 1521 N N . LEU A 1 180 ? -17.783 5.981 17.643 1.00 93.62 180 LEU A N 1
ATOM 1522 C CA . LEU A 1 180 ? -18.765 5.411 16.726 1.00 93.62 180 LEU A CA 1
ATOM 1523 C C . LEU A 1 180 ? -19.494 4.217 17.350 1.00 93.62 180 LEU A C 1
ATOM 1525 O O . LEU A 1 180 ? -20.714 4.155 17.251 1.00 93.62 180 LEU A O 1
ATOM 1529 N N . GLU A 1 181 ? -18.775 3.314 18.014 1.00 95.12 181 GLU A N 1
ATOM 1530 C CA . GLU A 1 181 ? -19.343 2.161 18.720 1.00 95.12 181 GLU A CA 1
ATOM 1531 C C . GLU A 1 181 ? -20.399 2.607 19.738 1.00 95.12 181 GLU A C 1
ATOM 1533 O O . GLU A 1 181 ? -21.566 2.245 19.601 1.00 95.12 181 GLU A O 1
ATOM 1538 N N . LYS A 1 182 ? -20.046 3.526 20.647 1.00 96.88 182 LYS A N 1
ATOM 1539 C CA . LYS A 1 182 ? -20.991 4.092 21.628 1.00 96.88 182 LYS A CA 1
ATOM 1540 C C . LYS A 1 182 ? -22.204 4.754 20.975 1.00 96.88 182 LYS A C 1
ATOM 1542 O O . LYS A 1 182 ? -23.316 4.682 21.491 1.00 96.88 182 LYS A O 1
ATOM 1547 N N . LEU A 1 183 ? -22.011 5.446 19.849 1.00 96.19 183 LEU A N 1
ATOM 1548 C CA . LEU A 1 183 ? -23.113 6.069 19.111 1.00 96.19 183 LEU A CA 1
ATOM 1549 C C . LEU A 1 183 ? -24.065 5.021 18.521 1.00 96.19 183 LEU A C 1
ATOM 1551 O O . LEU A 1 183 ? -25.272 5.258 18.483 1.00 96.19 183 LEU A O 1
ATOM 1555 N N . LEU A 1 184 ? -23.529 3.904 18.030 1.00 97.25 184 LEU A N 1
ATOM 1556 C CA . LEU A 1 184 ? -24.311 2.810 17.465 1.00 97.25 184 LEU A CA 1
ATOM 1557 C C . LEU A 1 184 ? -25.054 2.030 18.557 1.00 97.25 184 LEU A C 1
ATOM 1559 O O . LEU A 1 184 ? -26.248 1.797 18.385 1.00 97.25 184 LEU A O 1
ATOM 1563 N N . GLU A 1 185 ? -24.413 1.738 19.692 1.00 97.38 185 GLU A N 1
ATOM 1564 C CA . GLU A 1 185 ? -25.052 1.136 20.876 1.00 97.38 185 GLU A CA 1
ATOM 1565 C C . GLU A 1 185 ? -26.217 2.002 21.380 1.00 97.38 185 GLU A C 1
ATOM 1567 O O . GLU A 1 185 ? -27.342 1.531 21.530 1.00 97.38 185 GLU A O 1
ATOM 1572 N N . ASN A 1 186 ? -25.998 3.315 21.535 1.00 96.94 186 ASN A N 1
ATOM 1573 C CA . ASN A 1 186 ? -27.046 4.256 21.954 1.00 96.94 186 ASN A CA 1
ATOM 1574 C C . ASN A 1 186 ? -28.227 4.330 20.971 1.00 96.94 186 ASN A C 1
ATOM 1576 O O . ASN A 1 186 ? -29.325 4.742 21.347 1.00 96.94 186 ASN A O 1
ATOM 1580 N N . LYS A 1 187 ? -28.007 3.964 19.705 1.00 97.56 187 LYS A N 1
ATOM 1581 C CA . LYS A 1 187 ? -29.041 3.893 18.664 1.00 97.56 187 LYS A CA 1
ATOM 1582 C C . LYS A 1 187 ? -29.652 2.494 18.515 1.00 97.56 187 LYS A C 1
ATOM 1584 O O . LYS A 1 187 ? -30.544 2.340 17.685 1.00 97.56 187 LYS A O 1
ATOM 1589 N N . GLY A 1 188 ? -29.184 1.496 19.268 1.00 96.81 188 GLY A N 1
ATOM 1590 C CA . GLY A 1 188 ? -29.602 0.097 19.136 1.00 96.81 188 GLY A CA 1
ATOM 1591 C C . GLY A 1 188 ? -29.206 -0.537 17.798 1.00 96.81 188 GLY A C 1
ATOM 1592 O O . GLY A 1 188 ? -29.943 -1.365 17.268 1.00 96.81 188 GLY A O 1
ATOM 1593 N N . LEU A 1 189 ? -28.090 -0.094 17.209 1.00 96.06 189 LEU A N 1
ATOM 1594 C CA . LEU A 1 189 ? -27.536 -0.616 15.950 1.00 96.06 189 LEU A CA 1
ATOM 1595 C C . LEU A 1 189 ? -26.390 -1.621 16.169 1.00 96.06 189 LEU A C 1
ATOM 1597 O O . LEU A 1 189 ? -25.916 -2.220 15.201 1.00 96.06 189 LEU A O 1
ATOM 1601 N N . LEU A 1 190 ? -25.965 -1.777 17.423 1.00 88.88 190 LEU A N 1
ATOM 1602 C CA . LEU A 1 190 ? -25.075 -2.797 17.976 1.00 88.88 190 LEU A CA 1
ATOM 1603 C C . LEU A 1 190 ? -25.716 -3.297 19.273 1.00 88.88 190 LEU A C 1
ATOM 1605 O O . LEU A 1 190 ? -25.683 -4.528 19.487 1.00 88.88 190 LEU A O 1
#

pLDDT: mean 97.26, std 1.84, range [86.44, 98.88]

Nearest PDB structures (foldseek):
  8rte-assembly1_B  TM=5.753E-01  e=1.191E-01  Bacillus phage phi105
  8gck-assembly1_B  TM=4.927E-01  e=6.451E-02  Homo sapiens
  8gck-assembly2_A  TM=4.964E-01  e=1.738E-01  Homo sapiens
  8fyu-assembly2_A  TM=4.947E-01  e=3.061E-01  Homo sapiens
  4i1a-assembly3_A  TM=6.533E-01  e=9.957E-01  Bacillus subtilis subsp. subtilis str. 168

Radius of gyration: 17.45 Å; Cα contacts (8 Å, |Δi|>4): 194; chains: 1; bounding box: 45×36×44 Å

InterPro domains:
  IPR011990 Tetratricopeptide-like helical domain superfamily [G3DSA:1.25.40.10] (21-159)
  IPR011990 Tetratricopeptide-like helical domain superfamily [SSF48452] (17-138)

Mean predicted aligned error: 2.64 Å